Protein AF-A0AAE3CYC7-F1 (afdb_monomer_lite)

Foldseek 3Di:
DFDWDKAFQAPVCPVLLCQQPDADPVGHRPDDQVRSCVVPVDHSVVSLVCNQVGIWIWTPPDAAPPPRDTDTDSHPVSSVVRVPDHHHHPVRVVVVVVVQVVVLLVLQVVVLVVLQVVAAALVRDDPLLLVLVLLQQVQQQDPQQQWGAALLVVVVDDSALDPVVNQVSVVVCVVVSQKGFDSVFDCVQWDDDPNDIDGDRRRTIIQGHHNPDSGRVVSNVSSCVQVPDPVNCVVCVVVVVVVVVVRVVSVVVSVVVVVCVVVVVDD

Structure (mmCIF, N/CA/C/O backbone):
data_AF-A0AAE3CYC7-F1
#
_entry.id   AF-A0AAE3CYC7-F1
#
loop_
_atom_site.group_PDB
_atom_site.id
_atom_site.type_symbol
_atom_site.label_atom_id
_atom_site.label_alt_id
_atom_site.label_comp_id
_atom_site.label_asym_id
_atom_site.label_entity_id
_atom_site.label_seq_id
_atom_site.pdbx_PDB_ins_code
_atom_site.Cartn_x
_atom_site.Cartn_y
_atom_site.Cartn_z
_atom_site.occupancy
_atom_site.B_iso_or_equiv
_atom_site.auth_seq_id
_atom_site.auth_comp_id
_atom_site.auth_asym_id
_atom_site.auth_atom_id
_atom_site.pdbx_PDB_model_num
ATOM 1 N N . MET A 1 1 ? 32.422 -10.482 -38.619 1.00 47.62 1 MET A N 1
ATOM 2 C CA . MET A 1 1 ? 32.687 -9.046 -38.411 1.00 47.62 1 MET A CA 1
ATOM 3 C C . MET A 1 1 ? 31.602 -8.514 -37.498 1.00 47.62 1 MET A C 1
ATOM 5 O O . MET A 1 1 ? 30.436 -8.809 -37.737 1.00 47.62 1 MET A O 1
ATOM 9 N N . GLU A 1 2 ? 31.971 -7.884 -36.387 1.00 57.53 2 GLU A N 1
ATOM 10 C CA . GLU A 1 2 ? 31.002 -7.149 -35.574 1.00 57.53 2 GLU A CA 1
ATOM 11 C C . GLU A 1 2 ? 30.664 -5.862 -36.312 1.00 57.53 2 GLU A C 1
ATOM 13 O O . GLU A 1 2 ? 31.513 -4.991 -36.462 1.00 57.53 2 GLU A O 1
ATOM 18 N N . ASN A 1 3 ? 29.448 -5.790 -36.847 1.00 72.12 3 ASN A N 1
ATOM 19 C CA . ASN A 1 3 ? 29.009 -4.640 -37.618 1.00 72.12 3 ASN A CA 1
ATOM 20 C C . ASN A 1 3 ? 28.077 -3.816 -36.736 1.00 72.12 3 ASN A C 1
ATOM 22 O O . ASN A 1 3 ? 26.909 -4.171 -36.555 1.00 72.12 3 ASN A O 1
ATOM 26 N N . ILE A 1 4 ? 28.620 -2.733 -36.179 1.00 86.31 4 ILE A N 1
ATOM 27 C CA . ILE A 1 4 ? 27.801 -1.630 -35.691 1.00 86.31 4 ILE A CA 1
ATOM 28 C C . ILE A 1 4 ? 27.326 -0.861 -36.925 1.00 86.31 4 ILE A C 1
ATOM 30 O O . ILE A 1 4 ? 28.133 -0.323 -37.681 1.00 86.31 4 ILE A O 1
ATOM 34 N N . PHE A 1 5 ? 26.017 -0.849 -37.147 1.00 88.44 5 PHE A N 1
ATOM 35 C CA . PHE A 1 5 ? 25.375 0.012 -38.128 1.00 88.44 5 PHE A CA 1
ATOM 36 C C . PHE A 1 5 ? 25.202 1.406 -37.523 1.00 88.44 5 PHE A C 1
ATOM 38 O O . PHE A 1 5 ? 24.745 1.531 -36.390 1.00 88.44 5 PHE A O 1
ATOM 45 N N . ILE A 1 6 ? 25.582 2.447 -38.261 1.00 90.75 6 ILE A N 1
ATOM 46 C CA . ILE A 1 6 ? 25.525 3.835 -37.797 1.00 90.75 6 ILE A CA 1
ATOM 47 C C . ILE A 1 6 ? 24.532 4.575 -38.685 1.00 90.75 6 ILE A C 1
ATOM 49 O O . ILE A 1 6 ? 24.776 4.747 -39.877 1.00 90.75 6 ILE A O 1
ATOM 53 N N . ASP A 1 7 ? 23.430 5.009 -38.092 1.00 91.25 7 ASP A N 1
ATOM 54 C CA . ASP A 1 7 ? 22.462 5.900 -38.715 1.00 91.25 7 ASP A CA 1
ATOM 55 C C . ASP A 1 7 ? 22.866 7.347 -38.419 1.00 91.25 7 ASP A C 1
ATOM 57 O O . ASP A 1 7 ? 22.804 7.804 -37.273 1.00 91.25 7 ASP A O 1
ATOM 61 N N . VAL A 1 8 ? 23.369 8.047 -39.433 1.00 91.19 8 VAL A N 1
ATOM 62 C CA . VAL A 1 8 ? 23.871 9.418 -39.300 1.00 91.19 8 VAL A CA 1
ATOM 63 C C . VAL A 1 8 ? 22.721 10.394 -39.510 1.00 91.19 8 VAL A C 1
ATOM 65 O O . VAL A 1 8 ? 22.160 10.492 -40.599 1.00 91.19 8 VAL A O 1
ATOM 68 N N . ILE A 1 9 ? 22.407 11.144 -38.457 1.00 93.19 9 ILE A N 1
ATOM 69 C CA . ILE A 1 9 ? 21.354 12.161 -38.438 1.00 93.19 9 ILE A CA 1
ATOM 70 C C . ILE A 1 9 ? 21.905 13.486 -38.973 1.00 93.19 9 ILE A C 1
ATOM 72 O O . ILE A 1 9 ? 21.260 14.139 -39.791 1.00 93.19 9 ILE A O 1
ATOM 76 N N . ASP A 1 10 ? 23.111 13.864 -38.537 1.00 90.81 10 ASP A N 1
ATOM 77 C CA . ASP A 1 10 ? 23.795 15.078 -38.979 1.00 90.81 10 ASP A CA 1
ATOM 78 C C . ASP A 1 10 ? 25.047 14.728 -39.791 1.00 90.81 10 ASP A C 1
ATOM 80 O O . ASP A 1 10 ? 26.047 14.230 -39.264 1.00 90.81 10 ASP A O 1
ATOM 84 N N . LYS A 1 11 ? 24.978 14.998 -41.100 1.00 90.31 11 LYS A N 1
ATOM 85 C CA . LYS A 1 11 ? 26.051 14.688 -42.052 1.00 90.31 11 LYS A CA 1
ATOM 86 C C . LYS A 1 11 ? 27.331 15.475 -41.788 1.00 90.31 11 LYS A C 1
ATOM 88 O O . LYS A 1 11 ? 28.398 14.990 -42.154 1.00 90.31 11 LYS A O 1
ATOM 93 N N . GLU A 1 12 ? 27.257 16.643 -41.145 1.00 92.00 12 GLU A N 1
ATOM 94 C CA . GLU A 1 12 ? 28.452 17.421 -40.787 1.00 92.00 12 GLU A CA 1
ATOM 95 C C . GLU A 1 12 ? 29.385 16.613 -39.868 1.00 92.00 12 GLU A C 1
ATOM 97 O O . GLU A 1 12 ? 30.609 16.673 -39.993 1.00 92.00 12 GLU A O 1
ATOM 102 N N . TYR A 1 13 ? 28.807 15.772 -39.005 1.00 92.38 13 TYR A N 1
ATOM 103 C CA . TYR A 1 13 ? 29.530 14.976 -38.013 1.00 92.38 13 TYR A CA 1
ATOM 104 C C . TYR A 1 13 ? 29.655 13.490 -38.380 1.00 92.38 13 TYR A C 1
ATOM 106 O O . TYR A 1 13 ? 30.063 12.685 -37.537 1.00 92.38 13 TYR A O 1
ATOM 114 N N . GLU A 1 14 ? 29.369 13.112 -39.632 1.00 91.81 14 GLU A N 1
ATOM 115 C CA . GLU A 1 14 ? 29.447 11.725 -40.114 1.00 91.81 14 GLU A CA 1
ATOM 116 C C . GLU A 1 14 ? 30.804 11.081 -39.792 1.00 91.81 14 GLU A C 1
ATOM 118 O O . GLU A 1 14 ? 30.867 9.996 -39.207 1.00 91.81 14 GLU A O 1
ATOM 123 N N . PHE A 1 15 ? 31.896 11.787 -40.097 1.00 91.94 15 PHE A N 1
ATOM 124 C CA . PHE A 1 15 ? 33.257 11.311 -39.850 1.00 91.94 15 PHE A CA 1
ATOM 125 C C . PHE A 1 15 ? 33.514 11.023 -38.364 1.00 91.94 15 PHE A C 1
ATOM 127 O O . PHE A 1 15 ? 34.083 9.986 -38.015 1.00 91.94 15 PHE A O 1
ATOM 134 N N . LEU A 1 16 ? 33.066 11.916 -37.475 1.00 93.56 16 LEU A N 1
ATOM 135 C CA . LEU A 1 16 ? 33.220 11.745 -36.030 1.00 93.56 16 LEU A CA 1
ATOM 136 C C . LEU A 1 16 ? 32.411 10.543 -35.529 1.00 93.56 16 LEU A C 1
ATOM 138 O O . LEU A 1 16 ? 32.923 9.746 -34.742 1.00 93.56 16 LEU A O 1
ATOM 142 N N . CYS A 1 17 ? 31.173 10.394 -36.003 1.00 92.81 17 CYS A N 1
ATOM 143 C CA . CYS A 1 17 ? 30.297 9.274 -35.664 1.00 92.81 17 CYS A CA 1
ATOM 144 C C . CYS A 1 17 ? 30.883 7.923 -36.097 1.00 92.81 17 CYS A C 1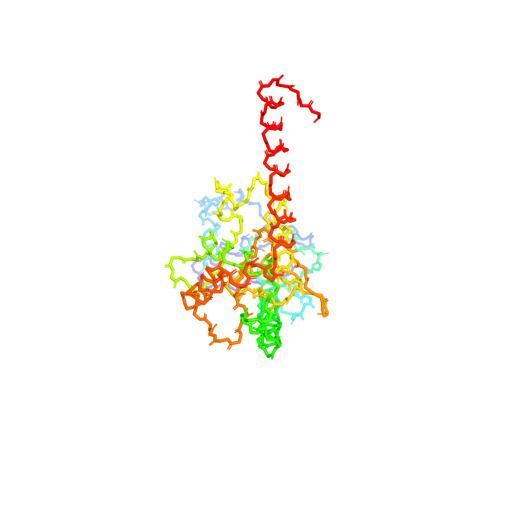
ATOM 146 O O . CYS A 1 17 ? 30.902 6.983 -35.298 1.00 92.81 17 CYS A O 1
ATOM 148 N N . GLN A 1 18 ? 31.428 7.833 -37.314 1.00 92.25 18 GLN A N 1
ATOM 149 C CA . GLN A 1 18 ? 32.108 6.630 -37.805 1.00 92.25 18 GLN A CA 1
ATOM 150 C C . GLN A 1 18 ? 33.343 6.295 -36.963 1.00 92.25 18 GLN A C 1
ATOM 152 O O . GLN A 1 18 ? 33.474 5.173 -36.476 1.00 92.25 18 GLN A O 1
ATOM 157 N N . LEU A 1 19 ? 34.207 7.281 -36.710 1.00 92.50 19 LEU A N 1
ATOM 158 C CA . LEU A 1 19 ? 35.417 7.102 -35.904 1.00 92.50 19 LEU A CA 1
ATOM 159 C C . LEU A 1 19 ? 35.088 6.682 -34.455 1.00 92.50 19 LEU A C 1
ATOM 161 O O . LEU A 1 19 ? 35.797 5.871 -33.850 1.00 92.50 19 LEU A O 1
ATOM 165 N N . TYR A 1 20 ? 33.994 7.210 -33.895 1.00 93.38 20 TYR A N 1
ATOM 166 C CA . TYR A 1 20 ? 33.520 6.869 -32.557 1.00 93.38 20 TYR A CA 1
ATOM 167 C C . TYR A 1 20 ? 32.921 5.458 -32.477 1.00 93.38 20 TYR A C 1
ATOM 169 O O . TYR A 1 20 ? 33.115 4.783 -31.471 1.00 93.38 20 TYR A O 1
ATOM 177 N N . TRP A 1 21 ? 32.238 4.951 -33.495 1.00 92.62 21 TRP A N 1
ATOM 178 C CA . TRP A 1 21 ? 31.603 3.628 -33.411 1.00 92.62 21 TRP A CA 1
ATOM 179 C C . TRP A 1 21 ? 32.376 2.506 -34.106 1.00 92.62 21 TRP A C 1
ATOM 181 O O . TRP A 1 21 ? 31.928 1.365 -34.089 1.00 92.62 21 TRP A O 1
ATOM 191 N N . GLN A 1 22 ? 33.553 2.790 -34.666 1.00 90.25 22 GLN A N 1
ATOM 192 C CA . GLN A 1 22 ? 34.358 1.777 -35.342 1.00 90.25 22 GLN A CA 1
ATOM 193 C C . GLN A 1 22 ? 34.892 0.709 -34.374 1.00 90.25 22 GLN A C 1
ATOM 195 O O . GLN A 1 22 ? 35.577 1.019 -33.392 1.00 90.25 22 GLN A O 1
ATOM 200 N N . VAL A 1 23 ? 34.611 -0.555 -34.696 1.00 87.12 23 VAL A N 1
ATOM 201 C CA . VAL A 1 23 ? 35.012 -1.741 -33.929 1.00 87.12 23 VAL A CA 1
ATOM 202 C C . VAL A 1 23 ? 35.858 -2.666 -34.805 1.00 87.12 23 VAL A C 1
ATOM 204 O O . VAL A 1 23 ? 35.610 -2.824 -36.000 1.00 87.12 23 VAL A O 1
ATOM 207 N N . GLU A 1 24 ? 36.878 -3.274 -34.213 1.00 84.75 24 GLU A N 1
ATOM 208 C CA . GLU A 1 24 ? 37.705 -4.303 -34.834 1.00 84.75 24 GLU A CA 1
ATOM 209 C C . GLU A 1 24 ? 37.012 -5.677 -34.814 1.00 84.75 24 GLU A C 1
ATOM 211 O O . GLU A 1 24 ? 36.031 -5.910 -34.110 1.00 84.75 24 GLU A O 1
ATOM 216 N N . GLY A 1 25 ? 37.554 -6.655 -35.546 1.00 74.12 25 GLY A N 1
ATOM 217 C CA . GLY A 1 25 ? 36.982 -8.008 -35.614 1.00 74.12 25 GLY A CA 1
ATOM 218 C C . GLY A 1 25 ? 36.912 -8.768 -34.277 1.00 74.12 25 GLY A C 1
ATOM 219 O O . GLY A 1 25 ? 36.230 -9.787 -34.212 1.00 74.12 25 GLY A O 1
ATOM 220 N N . ASN A 1 26 ? 37.594 -8.278 -33.238 1.00 76.25 26 ASN A N 1
ATOM 221 C CA . ASN A 1 26 ? 37.634 -8.822 -31.875 1.00 76.25 26 ASN A CA 1
ATOM 222 C C . ASN A 1 26 ? 36.658 -8.123 -30.900 1.00 76.25 26 ASN A C 1
ATOM 224 O O . ASN A 1 26 ? 36.721 -8.381 -29.699 1.00 76.25 26 ASN A O 1
ATOM 228 N N . GLY A 1 27 ? 35.835 -7.195 -31.391 1.00 76.12 27 GLY A N 1
ATOM 229 C CA . GLY A 1 27 ? 34.869 -6.442 -30.593 1.00 76.12 27 GLY A CA 1
ATOM 230 C C . GLY A 1 27 ? 35.418 -5.283 -29.769 1.00 76.12 27 GLY A C 1
ATOM 231 O O . GLY A 1 27 ? 34.714 -4.715 -28.934 1.00 76.12 27 GLY A O 1
ATOM 232 N N . ARG A 1 28 ? 36.670 -4.882 -30.007 1.00 84.56 28 ARG A N 1
ATOM 233 C CA . ARG A 1 28 ? 37.269 -3.685 -29.403 1.00 84.56 28 ARG A CA 1
ATOM 234 C C . ARG A 1 28 ? 37.135 -2.483 -30.326 1.00 84.56 28 ARG A C 1
ATOM 236 O O . ARG A 1 28 ? 37.307 -2.596 -31.534 1.00 84.56 28 ARG A O 1
ATOM 243 N N . PHE A 1 29 ? 36.889 -1.310 -29.750 1.00 89.62 29 PHE A N 1
ATOM 244 C CA . PHE A 1 29 ? 36.882 -0.058 -30.506 1.00 89.62 29 PHE A CA 1
ATOM 245 C C . PHE A 1 29 ? 38.258 0.221 -31.118 1.00 89.62 29 PHE A C 1
ATOM 247 O O . PHE A 1 29 ? 39.260 0.234 -30.401 1.00 89.62 29 PHE A O 1
ATOM 254 N N . SER A 1 30 ? 38.299 0.510 -32.420 1.00 90.38 30 SER A N 1
ATOM 255 C CA . SER A 1 30 ? 39.552 0.740 -33.162 1.00 90.38 30 SER A CA 1
ATOM 256 C C . SER A 1 30 ? 40.307 1.990 -32.694 1.00 90.38 30 SER A C 1
ATOM 258 O O . SER A 1 30 ? 41.531 2.078 -32.805 1.00 90.38 30 SER A O 1
ATOM 260 N N . TYR A 1 31 ? 39.589 2.969 -32.135 1.00 90.88 31 TYR A N 1
ATOM 261 C CA . TYR A 1 31 ? 40.164 4.209 -31.616 1.00 90.88 31 TYR A CA 1
ATOM 262 C C . TYR A 1 31 ? 39.794 4.409 -30.150 1.00 90.88 31 TYR A C 1
ATOM 264 O O . TYR A 1 31 ? 38.616 4.400 -29.795 1.00 90.88 31 TYR A O 1
ATOM 272 N N . SER A 1 32 ? 40.790 4.653 -29.293 1.00 90.62 32 SER A N 1
ATOM 273 C CA . SER A 1 32 ? 40.561 5.153 -27.933 1.00 90.62 32 SER A CA 1
ATOM 274 C C . SER A 1 32 ? 40.053 6.596 -27.972 1.00 90.62 32 SER A C 1
ATOM 276 O O . SER A 1 32 ? 40.296 7.305 -28.944 1.00 90.62 32 SER A O 1
ATOM 278 N N . MET A 1 33 ? 39.391 7.059 -26.905 1.00 91.06 33 MET A N 1
ATOM 279 C CA . MET A 1 33 ? 38.913 8.448 -26.834 1.00 91.06 33 MET A CA 1
ATOM 280 C C . MET A 1 33 ? 40.041 9.465 -27.057 1.00 91.06 33 MET A C 1
ATOM 282 O O . MET A 1 33 ? 39.854 10.384 -27.838 1.00 91.06 33 MET A O 1
ATOM 286 N N . ILE A 1 34 ? 41.228 9.235 -26.484 1.00 91.94 34 ILE A N 1
ATOM 287 C CA . ILE A 1 34 ? 42.413 10.099 -26.653 1.00 91.94 34 ILE A CA 1
ATOM 288 C C . ILE A 1 34 ? 42.786 10.253 -28.137 1.00 91.94 34 ILE A C 1
ATOM 290 O O . ILE A 1 34 ? 42.971 11.361 -28.624 1.00 91.94 34 ILE A O 1
ATOM 294 N N . LYS A 1 35 ? 42.815 9.148 -28.895 1.00 91.94 35 LYS A N 1
ATOM 295 C CA . LYS A 1 35 ? 43.130 9.186 -30.334 1.00 91.94 35 LYS A CA 1
ATOM 296 C C . LYS A 1 35 ? 42.067 9.915 -31.158 1.00 91.94 35 LYS A C 1
ATOM 298 O O . LYS A 1 35 ? 42.374 10.426 -32.231 1.00 91.94 35 LYS A O 1
ATOM 303 N N . ILE A 1 36 ? 40.816 9.916 -30.698 1.00 92.75 36 ILE A N 1
ATOM 304 C CA . ILE A 1 36 ? 39.738 10.675 -31.340 1.00 92.75 36 ILE A CA 1
ATOM 305 C C . ILE A 1 36 ? 39.933 12.165 -31.070 1.00 92.75 36 ILE A C 1
ATOM 307 O O . ILE A 1 36 ? 39.921 12.938 -32.022 1.00 92.75 36 ILE A O 1
ATOM 311 N N . GLU A 1 37 ? 40.195 12.546 -29.816 1.00 93.56 37 GLU A N 1
ATOM 312 C CA . GLU A 1 37 ? 40.479 13.936 -29.434 1.00 93.56 37 GLU A CA 1
ATOM 313 C C . GLU A 1 37 ? 41.641 14.523 -30.249 1.00 93.56 37 GLU A C 1
ATOM 315 O O . GLU A 1 37 ? 41.517 15.616 -30.794 1.00 93.56 37 GLU A O 1
ATOM 320 N N . GLU A 1 38 ? 42.736 13.773 -30.411 1.00 92.00 38 GLU A N 1
ATOM 321 C CA . GLU A 1 38 ? 43.890 14.180 -31.228 1.00 92.00 38 GLU A CA 1
ATOM 322 C C . GLU A 1 38 ? 43.525 14.412 -32.704 1.00 92.00 38 GLU A C 1
ATOM 324 O O . GLU A 1 38 ? 44.034 15.338 -33.335 1.00 92.00 38 GLU A O 1
ATOM 329 N N . LYS A 1 39 ? 42.637 13.582 -33.267 1.00 91.50 39 LYS A N 1
ATOM 330 C CA . LYS A 1 39 ? 42.229 13.653 -34.680 1.00 91.50 39 LYS A CA 1
ATOM 331 C C . LYS A 1 39 ? 41.214 14.752 -34.964 1.00 91.50 39 LYS A C 1
ATOM 333 O O . LYS A 1 39 ? 41.182 15.255 -36.083 1.00 91.50 39 LYS A O 1
ATOM 338 N N . THR A 1 40 ? 40.363 15.077 -33.998 1.00 90.25 40 THR A N 1
ATOM 339 C CA . THR A 1 40 ? 39.225 15.983 -34.203 1.00 90.25 40 THR A CA 1
ATOM 340 C C . THR A 1 40 ? 39.411 17.318 -33.493 1.00 90.25 40 THR A C 1
ATOM 342 O O . THR A 1 40 ? 38.617 18.221 -33.717 1.00 90.25 40 THR A O 1
ATOM 345 N N . GLN A 1 41 ? 40.436 17.449 -32.641 1.00 91.50 41 GLN A N 1
ATOM 346 C CA . GLN A 1 41 ? 40.696 18.611 -31.780 1.00 91.50 41 GLN A CA 1
ATOM 347 C C . GLN A 1 41 ? 39.526 18.960 -30.838 1.00 91.50 41 GLN A C 1
ATOM 349 O O . GLN A 1 41 ? 39.427 20.080 -30.343 1.00 91.50 41 GLN A O 1
ATOM 354 N N . LEU A 1 42 ? 38.648 17.990 -30.567 1.00 92.56 42 LEU A N 1
ATOM 355 C CA . LEU A 1 42 ? 37.496 18.120 -29.671 1.00 92.56 42 LEU A CA 1
ATOM 356 C C . LEU A 1 42 ? 37.780 17.390 -28.365 1.00 92.56 42 LEU A C 1
ATOM 358 O O . LEU A 1 42 ? 38.454 16.362 -28.373 1.00 92.56 42 LEU A O 1
ATOM 362 N N . LYS A 1 43 ? 37.223 17.858 -27.247 1.00 93.31 43 LYS A N 1
ATOM 363 C CA . LYS A 1 43 ? 37.346 17.150 -25.962 1.00 93.31 43 LYS A CA 1
ATOM 364 C C . LYS A 1 43 ? 36.344 15.999 -25.865 1.00 93.31 43 LYS A C 1
ATOM 366 O O . LYS A 1 43 ? 35.240 16.066 -26.403 1.00 93.31 43 LYS A O 1
ATOM 371 N N . SER A 1 44 ? 36.649 14.977 -25.067 1.00 89.88 44 SER A N 1
ATOM 372 C CA . SER A 1 44 ? 35.814 13.775 -24.883 1.00 89.88 44 SER A CA 1
ATOM 373 C C . SER A 1 44 ? 34.353 14.074 -24.548 1.00 89.88 44 SER A C 1
ATOM 375 O O . SER A 1 44 ? 33.456 13.379 -25.023 1.00 89.88 44 SER A O 1
ATOM 377 N N . LYS A 1 45 ? 34.094 15.094 -23.720 1.00 91.88 45 LYS A N 1
ATOM 378 C CA . LYS A 1 45 ? 32.727 15.494 -23.350 1.00 91.88 45 LYS A CA 1
ATOM 379 C C . LYS A 1 45 ? 31.961 16.067 -24.548 1.00 91.88 45 LYS A C 1
ATOM 381 O O . LYS A 1 45 ? 30.786 15.748 -24.722 1.00 91.88 45 LYS A O 1
ATOM 386 N N . GLU A 1 46 ? 32.628 16.870 -25.372 1.00 92.81 46 GLU A N 1
ATOM 387 C CA . GLU A 1 46 ? 32.067 17.452 -26.596 1.00 92.81 46 GLU A CA 1
ATOM 388 C C . GLU A 1 46 ? 31.804 16.351 -27.620 1.00 92.81 46 GLU A C 1
ATOM 390 O O . GLU A 1 46 ? 30.685 16.245 -28.108 1.00 92.81 46 GLU A O 1
ATOM 395 N N . ILE A 1 47 ? 32.769 15.449 -27.830 1.00 93.19 47 ILE A N 1
ATOM 396 C CA . ILE A 1 47 ? 32.625 14.283 -28.713 1.00 93.19 47 ILE A CA 1
ATOM 397 C C . ILE A 1 47 ? 31.396 13.454 -28.331 1.00 93.19 47 ILE A C 1
ATOM 399 O O . ILE A 1 47 ? 30.546 13.201 -29.178 1.00 93.19 47 ILE A O 1
ATOM 403 N N . LYS A 1 48 ? 31.258 13.064 -27.054 1.00 92.00 48 LYS A N 1
ATOM 404 C CA . LYS A 1 48 ? 30.098 12.281 -26.586 1.00 92.00 48 LYS A CA 1
ATOM 405 C C . LYS A 1 48 ? 28.776 13.014 -26.826 1.00 92.00 48 LYS A C 1
ATOM 407 O O . LYS A 1 48 ? 27.801 12.392 -27.230 1.00 92.00 48 LYS A O 1
ATOM 412 N N . THR A 1 49 ? 28.753 14.325 -26.588 1.00 93.00 49 TH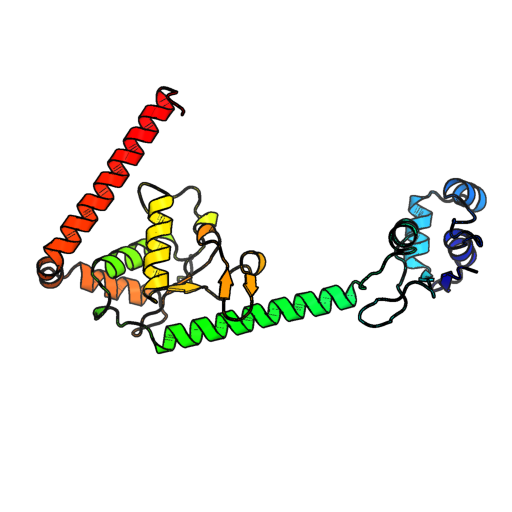R A N 1
ATOM 413 C CA . THR A 1 49 ? 27.550 15.152 -26.766 1.00 93.00 49 THR A CA 1
ATOM 414 C C . THR A 1 49 ? 27.166 15.275 -28.240 1.00 93.00 49 THR A C 1
ATOM 416 O O . THR A 1 49 ? 25.987 15.167 -28.570 1.00 93.00 49 THR A O 1
ATOM 419 N N . ILE A 1 50 ? 28.147 15.483 -29.122 1.00 93.19 50 ILE A N 1
ATOM 420 C CA . ILE A 1 50 ? 27.939 15.586 -30.569 1.00 93.19 50 ILE A CA 1
ATOM 421 C C . ILE A 1 50 ? 27.468 14.241 -31.118 1.00 93.19 50 ILE A C 1
ATOM 423 O O . ILE A 1 50 ? 26.430 14.191 -31.769 1.00 93.19 50 ILE A O 1
ATOM 427 N N . VAL A 1 51 ? 28.164 13.146 -30.798 1.00 92.88 51 VAL A N 1
ATOM 428 C CA . VAL A 1 51 ? 27.810 11.793 -31.257 1.00 92.88 51 VAL A CA 1
ATOM 429 C C . VAL A 1 51 ? 26.389 11.419 -30.833 1.00 92.88 51 VAL A C 1
ATOM 431 O O . VAL A 1 51 ? 25.612 10.989 -31.676 1.00 92.88 51 VAL A O 1
ATOM 434 N N . ALA A 1 52 ? 26.010 11.656 -29.571 1.00 91.56 52 ALA A N 1
ATOM 435 C CA . ALA A 1 52 ? 24.668 11.336 -29.072 1.00 91.56 52 ALA A CA 1
ATOM 436 C C . ALA A 1 52 ? 23.534 12.099 -29.787 1.00 91.56 52 ALA A C 1
ATOM 438 O O . ALA A 1 52 ? 22.395 11.638 -29.790 1.00 91.56 52 ALA A O 1
ATOM 439 N N . LYS A 1 53 ? 23.826 13.269 -30.371 1.00 93.06 53 LYS A N 1
ATOM 440 C CA . LYS A 1 53 ? 22.856 14.074 -31.134 1.00 93.06 53 LYS A CA 1
ATOM 441 C C . LYS A 1 53 ? 22.900 13.803 -32.638 1.00 93.06 53 LYS A C 1
ATOM 443 O O . LYS A 1 53 ? 21.887 13.974 -33.307 1.00 93.06 53 LYS A O 1
ATOM 448 N N . SER A 1 54 ? 24.063 13.415 -33.155 1.00 93.44 54 SER A N 1
ATOM 449 C CA . SER A 1 54 ? 24.358 13.409 -34.593 1.00 93.44 54 SER A CA 1
ATOM 450 C C . SER A 1 54 ? 24.248 12.029 -35.231 1.00 93.44 54 SER A C 1
ATOM 452 O O . SER A 1 54 ? 24.212 11.933 -36.456 1.00 93.44 54 SER A O 1
ATOM 454 N N . CYS A 1 55 ? 24.188 10.953 -34.444 1.00 93.50 55 CYS A N 1
ATOM 455 C CA . CYS A 1 55 ? 23.971 9.608 -34.965 1.00 93.50 55 CYS A CA 1
ATOM 456 C C . CYS A 1 55 ? 23.355 8.660 -33.935 1.00 93.50 55 CYS A C 1
ATOM 458 O O . CYS A 1 55 ? 23.429 8.874 -32.724 1.00 93.50 55 CYS A O 1
ATOM 460 N N . LYS A 1 56 ? 22.791 7.562 -34.438 1.00 92.44 56 LYS A N 1
ATOM 461 C CA . LYS A 1 56 ? 22.409 6.382 -33.660 1.00 92.44 56 LYS A CA 1
ATOM 462 C C . LYS A 1 56 ? 23.242 5.194 -34.111 1.00 92.44 56 LYS A C 1
ATOM 464 O O . LYS A 1 56 ? 23.507 5.032 -35.297 1.00 92.44 56 LYS A O 1
ATOM 469 N N . ALA A 1 57 ? 23.662 4.364 -33.168 1.00 91.25 57 ALA A N 1
ATOM 470 C CA . ALA A 1 57 ? 24.439 3.167 -33.453 1.00 91.25 57 ALA A CA 1
ATOM 471 C C . ALA A 1 57 ? 23.646 1.922 -33.070 1.00 91.25 57 ALA A C 1
ATOM 473 O O . ALA A 1 57 ? 23.008 1.893 -32.024 1.00 91.25 57 ALA A O 1
ATOM 474 N N . TYR A 1 58 ? 23.717 0.886 -33.894 1.00 88.38 58 TYR A N 1
ATOM 475 C CA . TYR A 1 58 ? 22.952 -0.344 -33.747 1.00 88.38 58 TYR A CA 1
ATOM 476 C C . TYR A 1 58 ? 23.882 -1.537 -33.900 1.00 88.38 58 TYR A C 1
ATOM 478 O O . TYR A 1 58 ? 24.610 -1.632 -34.886 1.00 88.38 58 TYR A O 1
ATOM 486 N N . SER A 1 59 ? 23.862 -2.477 -32.959 1.00 84.31 59 SER A N 1
ATOM 487 C CA . SER A 1 59 ? 24.621 -3.722 -33.116 1.00 84.31 59 SER A CA 1
ATOM 488 C C . SER A 1 59 ? 23.720 -4.805 -33.686 1.00 84.31 59 SER A C 1
ATOM 490 O O . SER A 1 59 ? 22.849 -5.310 -32.991 1.00 84.31 59 SER A O 1
ATOM 492 N N . LEU A 1 60 ? 23.968 -5.240 -34.924 1.00 78.00 60 LEU A N 1
ATOM 493 C CA . LEU A 1 60 ? 23.150 -6.272 -35.586 1.00 78.00 60 LEU A CA 1
ATOM 494 C C . LEU A 1 60 ? 23.133 -7.628 -34.850 1.00 78.00 60 LEU A C 1
ATOM 496 O O . LEU A 1 60 ? 22.270 -8.466 -35.118 1.00 78.00 60 LEU A O 1
ATOM 500 N N . LYS A 1 61 ? 24.098 -7.854 -33.949 1.00 79.88 61 LYS A N 1
ATOM 501 C CA . LYS A 1 61 ? 24.179 -9.046 -33.095 1.00 79.88 61 LYS A CA 1
ATOM 502 C C . LYS A 1 61 ? 23.438 -8.895 -31.767 1.00 79.88 61 LYS A C 1
ATOM 504 O O . LYS A 1 61 ? 23.071 -9.910 -31.188 1.00 79.88 61 LYS A O 1
ATOM 509 N N . LEU A 1 62 ? 23.249 -7.668 -31.283 1.00 83.31 62 LEU A N 1
ATOM 510 C CA . LEU A 1 62 ? 22.545 -7.410 -30.031 1.00 83.31 62 LEU A CA 1
ATOM 511 C C . LEU A 1 62 ? 21.074 -7.198 -30.351 1.00 83.31 62 LEU A C 1
ATOM 513 O O . LEU A 1 62 ? 20.672 -6.141 -30.839 1.00 83.31 62 LEU A O 1
ATOM 517 N N . LYS A 1 63 ? 20.284 -8.231 -30.082 1.00 86.50 63 LYS A N 1
ATOM 518 C CA . LYS A 1 63 ? 18.833 -8.191 -30.209 1.00 86.50 63 LYS A CA 1
ATOM 519 C C . LYS A 1 63 ? 18.209 -8.416 -28.849 1.00 86.50 63 LYS A C 1
ATOM 521 O O . LYS A 1 63 ? 18.691 -9.255 -28.093 1.00 86.50 63 LYS A O 1
ATOM 526 N N . CYS A 1 64 ? 17.138 -7.687 -28.573 1.00 87.50 64 CYS A N 1
ATOM 527 C CA . CYS A 1 64 ? 16.324 -7.936 -27.396 1.00 87.50 64 CYS A CA 1
ATOM 528 C C . CYS A 1 64 ? 15.795 -9.375 -27.435 1.00 87.50 64 CYS A C 1
ATOM 530 O O . CYS A 1 64 ? 15.190 -9.776 -28.432 1.00 87.50 64 CYS A O 1
ATOM 532 N N . VAL A 1 65 ? 15.976 -10.137 -26.356 1.00 90.56 65 VAL A N 1
ATOM 533 C CA . VAL A 1 65 ? 15.470 -11.521 -26.284 1.00 90.56 65 VAL A CA 1
ATOM 534 C C . VAL A 1 65 ? 13.940 -11.599 -26.248 1.00 90.56 65 VAL A C 1
ATOM 536 O O . VAL A 1 65 ? 13.380 -12.636 -26.584 1.00 90.56 65 VAL A O 1
ATOM 539 N N . SER A 1 66 ? 13.266 -10.503 -25.879 1.00 89.75 66 SER A N 1
ATOM 540 C CA . SER A 1 66 ? 11.803 -10.424 -25.800 1.00 89.75 66 SER A CA 1
ATOM 541 C C . SER A 1 66 ? 11.160 -10.045 -27.144 1.00 89.75 66 SER A C 1
ATOM 543 O O . SER A 1 66 ? 10.390 -10.825 -27.698 1.00 89.75 66 SER A O 1
ATOM 545 N N . CYS A 1 67 ? 11.505 -8.888 -27.727 1.00 90.00 67 CYS A N 1
ATOM 546 C CA . CYS A 1 67 ? 10.886 -8.415 -28.977 1.00 90.00 67 CYS A CA 1
ATOM 547 C C . CYS A 1 67 ? 11.691 -8.710 -30.254 1.00 90.00 67 CYS A C 1
ATOM 549 O O . CYS A 1 67 ? 11.186 -8.512 -31.357 1.00 90.00 67 CYS A O 1
ATOM 551 N N . GLY A 1 68 ? 12.951 -9.143 -30.141 1.00 87.81 68 GLY A N 1
ATOM 552 C CA . GLY A 1 68 ? 13.832 -9.392 -31.288 1.00 87.81 68 GLY A CA 1
ATOM 553 C C . GLY A 1 68 ? 14.368 -8.135 -31.989 1.00 87.81 68 GLY A C 1
ATOM 554 O O . GLY A 1 68 ? 15.130 -8.266 -32.953 1.00 87.81 68 GLY A O 1
ATOM 555 N N . GLU A 1 69 ? 14.007 -6.933 -31.525 1.00 88.25 69 GLU A N 1
ATOM 556 C CA . GLU A 1 69 ? 14.497 -5.673 -32.088 1.00 88.25 69 GLU A CA 1
ATOM 557 C C . GLU A 1 69 ? 15.994 -5.475 -31.838 1.00 88.25 69 GLU A C 1
ATOM 559 O O . GLU A 1 69 ? 16.556 -5.933 -30.840 1.00 88.25 69 GLU A O 1
ATOM 564 N N . ILE A 1 70 ? 16.642 -4.784 -32.777 1.00 87.38 70 ILE A N 1
ATOM 565 C CA . ILE A 1 70 ? 18.072 -4.487 -32.727 1.00 87.38 70 ILE A CA 1
ATOM 566 C C . ILE A 1 70 ? 18.312 -3.356 -31.727 1.00 87.38 70 ILE A C 1
ATOM 568 O O . ILE A 1 70 ? 17.720 -2.283 -31.838 1.00 87.38 70 ILE A O 1
ATOM 572 N N . GLU A 1 71 ? 19.227 -3.576 -30.787 1.00 82.62 71 GLU A N 1
ATOM 573 C CA . GLU A 1 71 ? 19.499 -2.621 -29.717 1.00 82.62 71 GLU A CA 1
ATOM 574 C C . GLU A 1 71 ? 20.186 -1.355 -30.247 1.00 82.62 71 GLU A C 1
ATOM 576 O O . GLU A 1 71 ? 21.238 -1.416 -30.898 1.00 82.62 71 GLU A O 1
ATOM 581 N N . CYS A 1 72 ? 19.620 -0.196 -29.902 1.00 86.44 72 CYS A N 1
ATOM 582 C CA . CYS A 1 72 ? 20.265 1.096 -30.100 1.00 86.44 72 CYS A CA 1
ATOM 583 C C . CYS A 1 72 ? 21.288 1.342 -28.981 1.00 86.44 72 CYS A C 1
ATOM 585 O O . CYS A 1 72 ? 20.967 1.427 -27.795 1.00 86.44 72 CYS A O 1
ATOM 587 N N . LEU A 1 73 ? 22.551 1.499 -29.352 1.00 87.25 73 LEU A N 1
ATOM 588 C CA . LEU A 1 73 ? 23.652 1.724 -28.431 1.00 87.25 73 LEU A CA 1
ATOM 589 C C . LEU A 1 73 ? 23.671 3.182 -27.965 1.00 87.25 73 LEU A C 1
ATOM 591 O O . LEU A 1 73 ? 23.794 4.102 -28.769 1.00 87.25 73 LEU A O 1
ATOM 595 N N . ARG A 1 74 ? 23.594 3.385 -26.645 1.00 85.00 74 ARG A N 1
ATOM 596 C CA . ARG A 1 74 ? 23.680 4.715 -26.022 1.00 85.00 74 ARG A CA 1
ATOM 597 C C . ARG A 1 74 ? 25.101 5.271 -26.047 1.00 85.00 74 ARG A C 1
ATOM 599 O O . ARG A 1 74 ? 25.313 6.439 -26.349 1.00 85.00 74 ARG A O 1
ATOM 606 N N . ASP A 1 75 ? 26.073 4.425 -25.724 1.00 88.12 75 ASP A N 1
ATOM 607 C CA . ASP A 1 75 ? 27.490 4.765 -25.713 1.00 88.12 75 ASP A CA 1
ATOM 608 C C . ASP A 1 75 ? 28.366 3.504 -25.806 1.00 88.12 75 ASP A C 1
ATOM 610 O O . ASP A 1 75 ? 27.887 2.365 -25.843 1.00 88.12 75 ASP A O 1
ATOM 614 N N . ARG A 1 76 ? 29.683 3.714 -25.853 1.00 89.31 76 ARG A N 1
ATOM 615 C CA . ARG A 1 76 ? 30.662 2.624 -25.915 1.00 89.31 76 ARG A CA 1
ATOM 616 C C . ARG A 1 76 ? 30.637 1.715 -24.687 1.00 89.31 76 ARG A C 1
ATOM 618 O O . ARG A 1 76 ? 30.921 0.531 -24.820 1.00 89.31 76 ARG A O 1
ATOM 625 N N . SER A 1 77 ? 30.307 2.241 -23.506 1.00 86.69 77 SER A N 1
ATOM 626 C CA . SER A 1 77 ? 30.156 1.416 -22.303 1.00 86.69 77 SER A CA 1
ATOM 627 C C . SER A 1 77 ? 28.948 0.495 -22.416 1.00 86.69 77 SER A C 1
ATOM 629 O O . SER A 1 77 ? 29.072 -0.675 -22.075 1.00 86.69 77 SER A O 1
ATOM 631 N N . HIS A 1 78 ? 27.818 0.976 -22.932 1.00 84.94 78 HIS A N 1
ATOM 632 C CA . HIS A 1 78 ? 26.615 0.183 -23.161 1.00 84.94 78 HIS A CA 1
ATOM 633 C C . HIS A 1 78 ? 26.917 -1.021 -24.052 1.00 84.94 78 HIS A C 1
ATOM 635 O O . HIS A 1 78 ? 26.580 -2.146 -23.702 1.00 84.94 78 HIS A O 1
ATOM 641 N N . PHE A 1 79 ? 27.638 -0.793 -25.153 1.00 85.81 79 PHE A N 1
ATOM 642 C CA . PHE A 1 79 ? 28.082 -1.868 -26.036 1.00 85.81 79 PHE A CA 1
ATOM 643 C C . PHE A 1 79 ? 28.966 -2.890 -25.310 1.00 85.81 79 PHE A C 1
ATOM 645 O O . PHE A 1 79 ? 28.695 -4.085 -25.382 1.00 85.81 79 PHE A O 1
ATOM 652 N N . SER A 1 80 ? 29.980 -2.433 -24.568 1.00 82.88 80 SER A N 1
ATOM 653 C CA . SER A 1 80 ? 30.884 -3.332 -23.841 1.00 82.88 80 SER A CA 1
ATOM 654 C C . SER A 1 80 ? 30.187 -4.169 -22.765 1.00 82.88 80 SER A C 1
ATOM 656 O O . SER A 1 80 ? 30.605 -5.297 -22.537 1.00 82.88 80 SER A O 1
ATOM 658 N N . HIS A 1 81 ? 29.156 -3.634 -22.100 1.00 81.81 81 HIS A N 1
ATOM 659 C CA . HIS A 1 81 ? 28.408 -4.373 -21.074 1.00 81.81 81 HIS A CA 1
ATOM 660 C C . HIS A 1 81 ? 27.450 -5.401 -21.676 1.00 81.81 81 HIS A C 1
ATOM 662 O O . HIS A 1 81 ? 27.251 -6.448 -21.077 1.00 81.81 81 HIS A O 1
ATOM 668 N N . LEU A 1 82 ? 26.852 -5.108 -22.832 1.00 78.25 82 LEU A N 1
ATOM 669 C CA . LEU A 1 82 ? 25.871 -5.994 -23.462 1.00 78.25 82 LEU A CA 1
ATOM 670 C C . LEU A 1 82 ? 26.504 -7.058 -24.363 1.00 78.25 82 LEU A C 1
ATOM 672 O O . LEU A 1 82 ? 25.856 -8.053 -24.680 1.00 78.25 82 LEU A O 1
ATOM 676 N N . ASN A 1 83 ? 27.748 -6.867 -24.811 1.00 72.88 83 ASN A N 1
ATOM 677 C CA . ASN A 1 83 ? 28.366 -7.790 -25.755 1.00 72.88 83 ASN A CA 1
ATOM 678 C C . ASN A 1 83 ? 28.499 -9.203 -25.158 1.00 72.88 83 ASN A C 1
ATOM 680 O O . ASN A 1 83 ? 29.261 -9.423 -24.220 1.00 72.88 83 ASN A O 1
ATOM 684 N N . GLY A 1 84 ? 27.770 -10.163 -25.736 1.00 70.06 84 GLY A N 1
ATOM 685 C CA . GLY A 1 84 ? 27.783 -11.566 -25.318 1.00 70.06 84 GLY A CA 1
ATOM 686 C C . GLY A 1 84 ? 26.830 -11.924 -24.174 1.00 70.06 84 GLY A C 1
ATOM 687 O O . GLY A 1 84 ? 26.898 -13.055 -23.697 1.00 70.06 84 GLY A O 1
ATOM 688 N N . LEU A 1 85 ? 25.951 -11.011 -23.748 1.00 76.75 85 LEU A N 1
ATOM 689 C CA . LEU A 1 85 ? 24.918 -11.277 -22.743 1.00 76.75 85 LEU A CA 1
ATOM 690 C C . LEU A 1 85 ? 23.519 -11.234 -23.363 1.00 76.75 85 LEU A C 1
ATOM 692 O O . LEU A 1 85 ? 23.259 -10.471 -24.292 1.00 76.75 85 LEU A O 1
ATOM 696 N N . GLU A 1 86 ? 22.613 -12.044 -22.821 1.00 83.00 86 GLU A N 1
ATOM 697 C CA . GLU A 1 86 ? 21.181 -11.896 -23.077 1.00 83.00 86 GLU A CA 1
ATOM 698 C C . GLU A 1 86 ? 20.683 -10.602 -22.431 1.00 83.00 86 GLU A C 1
ATOM 700 O O . GLU A 1 86 ? 21.008 -10.303 -21.279 1.00 83.00 86 GLU A O 1
ATOM 705 N N . HIS A 1 87 ? 19.895 -9.819 -23.169 1.00 85.00 87 HIS A N 1
ATOM 706 C CA . HIS A 1 87 ? 19.367 -8.557 -22.669 1.00 85.00 87 HIS A CA 1
ATOM 707 C C . HIS A 1 87 ? 17.940 -8.302 -23.152 1.00 85.00 87 HIS A C 1
ATOM 709 O O . HIS A 1 87 ? 17.528 -8.726 -24.234 1.00 85.00 87 HIS A O 1
ATOM 715 N N . VAL A 1 88 ? 17.190 -7.564 -22.338 1.00 86.31 88 VAL A N 1
ATOM 716 C CA . VAL A 1 88 ? 15.854 -7.062 -22.665 1.00 86.31 88 VAL A CA 1
ATOM 717 C C . VAL A 1 88 ? 15.975 -5.558 -22.898 1.00 86.31 88 VAL A C 1
ATOM 719 O O . VAL A 1 88 ? 16.598 -4.858 -22.100 1.00 86.31 88 VAL A O 1
ATOM 722 N N . CYS A 1 89 ? 15.428 -5.053 -24.005 1.00 84.94 89 CYS A N 1
ATOM 723 C CA . CYS A 1 89 ? 15.489 -3.625 -24.309 1.00 84.94 89 CYS A CA 1
ATOM 724 C C . CYS A 1 89 ? 14.648 -2.810 -23.315 1.00 84.94 89 CYS A C 1
ATOM 726 O O . CYS A 1 89 ? 13.704 -3.312 -22.699 1.00 84.94 89 CYS A O 1
ATOM 728 N N . ILE A 1 90 ? 14.970 -1.520 -23.194 1.00 83.62 90 ILE A N 1
ATOM 729 C CA . ILE A 1 90 ? 14.281 -0.590 -22.284 1.00 83.62 90 ILE A CA 1
ATOM 730 C C . ILE A 1 90 ? 12.774 -0.534 -22.559 1.00 83.62 90 ILE A C 1
ATOM 732 O O . ILE A 1 90 ? 11.992 -0.440 -21.616 1.00 83.62 90 ILE A O 1
ATOM 736 N N . ASP A 1 91 ? 12.357 -0.623 -23.823 1.00 88.25 91 ASP A N 1
ATOM 737 C CA . ASP A 1 91 ? 10.939 -0.613 -24.178 1.00 88.25 91 ASP A CA 1
ATOM 738 C C . ASP A 1 91 ? 10.209 -1.862 -23.686 1.00 88.25 91 ASP A C 1
ATOM 740 O O . ASP A 1 91 ? 9.135 -1.735 -23.107 1.00 88.25 91 ASP A O 1
ATOM 744 N N . CYS A 1 92 ? 10.807 -3.048 -23.823 1.00 88.75 92 CYS A N 1
ATOM 745 C CA . CYS A 1 92 ? 10.239 -4.281 -23.276 1.00 88.75 92 CYS A CA 1
ATOM 746 C C . CYS A 1 92 ? 10.188 -4.255 -21.744 1.00 88.75 92 CYS A C 1
ATOM 748 O O . CYS A 1 92 ? 9.166 -4.621 -21.177 1.00 88.75 92 CYS A O 1
ATOM 750 N N . ILE A 1 93 ? 11.239 -3.763 -21.074 1.00 89.00 93 ILE A N 1
ATOM 751 C CA . ILE A 1 93 ? 11.234 -3.579 -19.610 1.00 89.00 93 ILE A CA 1
ATOM 752 C C . ILE A 1 93 ? 10.112 -2.619 -19.198 1.00 89.00 93 ILE A C 1
ATOM 754 O O . ILE A 1 93 ? 9.399 -2.870 -18.232 1.00 89.00 93 ILE A O 1
ATOM 758 N N . ARG A 1 94 ? 9.930 -1.516 -19.933 1.00 90.69 94 ARG A N 1
ATOM 759 C CA . ARG A 1 94 ? 8.867 -0.544 -19.664 1.00 90.69 94 ARG A CA 1
ATOM 760 C C . ARG A 1 94 ? 7.477 -1.151 -19.854 1.00 90.69 94 ARG A C 1
ATOM 762 O O . ARG A 1 94 ? 6.615 -0.895 -19.024 1.00 90.69 94 ARG A O 1
ATOM 769 N N . ILE A 1 95 ? 7.267 -1.921 -20.923 1.00 92.06 95 ILE A N 1
ATOM 770 C CA . ILE A 1 95 ? 5.996 -2.611 -21.184 1.00 92.06 95 ILE A CA 1
ATOM 771 C C . ILE A 1 95 ? 5.696 -3.607 -20.063 1.00 92.06 95 ILE A C 1
ATOM 773 O O . ILE A 1 95 ? 4.584 -3.600 -19.547 1.00 92.06 95 ILE A O 1
ATOM 777 N N . GLU A 1 96 ? 6.679 -4.410 -19.653 1.00 90.06 96 GLU A N 1
ATOM 778 C CA . GLU A 1 96 ? 6.505 -5.386 -18.573 1.00 90.06 96 GLU A CA 1
ATOM 779 C C . GLU A 1 96 ? 6.197 -4.700 -17.237 1.00 90.06 96 GLU A C 1
ATOM 781 O O . GLU A 1 96 ? 5.245 -5.072 -16.562 1.00 90.06 96 GLU A O 1
ATOM 786 N N . ASN A 1 97 ? 6.924 -3.633 -16.895 1.00 89.75 97 ASN A N 1
ATOM 787 C CA . ASN A 1 97 ? 6.668 -2.870 -15.673 1.00 89.75 97 ASN A CA 1
ATOM 788 C C . ASN A 1 97 ? 5.279 -2.213 -15.675 1.00 89.75 97 ASN A C 1
ATOM 790 O O . ASN A 1 97 ? 4.634 -2.142 -14.632 1.00 89.75 97 ASN A O 1
ATOM 794 N N . GLU A 1 98 ? 4.814 -1.703 -16.821 1.00 91.94 98 GLU A N 1
ATOM 795 C CA . GLU A 1 98 ? 3.469 -1.124 -16.925 1.00 91.94 98 GLU A CA 1
ATOM 796 C C . GLU A 1 98 ? 2.390 -2.210 -16.847 1.00 91.94 98 GLU A C 1
ATOM 798 O O . GLU A 1 98 ? 1.353 -1.992 -16.223 1.00 91.94 98 GLU A O 1
ATOM 803 N N . LYS A 1 99 ? 2.651 -3.400 -17.403 1.00 90.06 99 LYS A N 1
ATOM 804 C CA . LYS A 1 99 ? 1.777 -4.567 -17.258 1.00 90.06 99 LYS A CA 1
ATOM 805 C C . LYS A 1 99 ? 1.678 -5.006 -15.797 1.00 90.06 99 LYS A C 1
ATOM 807 O O . LYS A 1 99 ? 0.570 -5.099 -15.284 1.00 90.06 99 LYS A O 1
ATOM 812 N N . GLU A 1 100 ? 2.807 -5.176 -15.109 1.00 88.69 100 GLU A N 1
ATOM 813 C CA . GLU A 1 100 ? 2.844 -5.509 -13.676 1.00 88.69 100 GLU A CA 1
ATOM 814 C C . GLU A 1 100 ? 2.106 -4.448 -12.846 1.00 88.69 100 GLU A C 1
ATOM 816 O O . GLU A 1 100 ? 1.331 -4.757 -11.939 1.00 88.69 100 GLU A O 1
ATOM 821 N N . ARG A 1 101 ? 2.318 -3.168 -13.164 1.00 90.19 101 ARG A N 1
ATOM 822 C CA . ARG A 1 101 ? 1.628 -2.060 -12.506 1.00 90.19 101 ARG A CA 1
ATOM 823 C C . ARG A 1 101 ? 0.114 -2.146 -12.695 1.00 90.19 101 ARG A C 1
ATOM 825 O O . ARG A 1 101 ? -0.615 -1.970 -11.720 1.00 90.19 101 ARG A O 1
ATOM 832 N N . GLN A 1 102 ? -0.346 -2.393 -13.918 1.00 89.88 102 GLN A N 1
ATOM 833 C CA . GLN A 1 102 ? -1.766 -2.495 -14.236 1.00 89.88 102 GLN A CA 1
ATOM 834 C C . GLN A 1 102 ? -2.409 -3.700 -13.539 1.00 89.88 102 GLN A C 1
ATOM 836 O O . GLN A 1 102 ? -3.456 -3.545 -12.917 1.00 89.88 102 GLN A O 1
ATOM 841 N N . GLU A 1 103 ? -1.740 -4.855 -13.543 1.00 88.38 103 GLU A N 1
ATOM 842 C CA . GLU A 1 103 ? -2.178 -6.062 -12.828 1.00 88.38 103 GLU A CA 1
ATOM 843 C C . GLU A 1 103 ? -2.343 -5.804 -11.323 1.00 88.38 103 GLU A C 1
ATOM 845 O O . GLU A 1 103 ? -3.345 -6.199 -10.729 1.00 88.38 103 GLU A O 1
ATOM 850 N N . LYS A 1 104 ? -1.403 -5.079 -10.697 1.00 89.88 104 LYS A N 1
ATOM 851 C CA . LYS A 1 104 ? -1.521 -4.695 -9.280 1.00 89.88 104 LYS A CA 1
ATOM 852 C C . LYS A 1 104 ? -2.716 -3.779 -9.022 1.00 89.88 104 LYS A C 1
ATOM 854 O O . LYS A 1 104 ? -3.394 -3.943 -8.011 1.00 89.88 104 LYS A O 1
ATOM 859 N N . ILE A 1 105 ? -2.963 -2.809 -9.904 1.00 90.44 105 ILE A N 1
ATOM 860 C CA . ILE A 1 105 ? -4.093 -1.877 -9.771 1.00 90.44 105 ILE A CA 1
ATOM 861 C C . ILE A 1 105 ? -5.420 -2.630 -9.884 1.00 90.44 105 ILE A C 1
ATOM 863 O O . ILE A 1 105 ? -6.299 -2.436 -9.047 1.00 90.44 105 ILE A O 1
ATOM 867 N N . GLU A 1 106 ? -5.557 -3.487 -10.896 1.00 90.06 106 GLU A N 1
ATOM 868 C CA . GLU A 1 106 ? -6.752 -4.312 -11.105 1.00 90.06 106 GLU A CA 1
ATOM 869 C C . GLU A 1 106 ? -7.012 -5.206 -9.893 1.00 90.06 106 GLU A C 1
ATOM 871 O O . GLU A 1 106 ? -8.100 -5.159 -9.323 1.00 90.06 106 GLU A O 1
ATOM 876 N N . TYR A 1 107 ? -5.980 -5.895 -9.404 1.00 89.25 107 TYR A N 1
ATOM 877 C CA . TYR A 1 107 ? -6.094 -6.741 -8.221 1.00 89.25 107 TYR A CA 1
ATOM 878 C C . TYR A 1 107 ? -6.566 -5.971 -6.975 1.00 89.25 107 TYR A C 1
ATOM 880 O O . TYR A 1 107 ? -7.447 -6.434 -6.248 1.00 89.25 107 TYR A O 1
ATOM 888 N N . ILE A 1 108 ? -5.985 -4.796 -6.691 1.00 90.38 108 ILE A N 1
ATOM 889 C CA . ILE A 1 108 ? -6.376 -3.984 -5.523 1.00 90.38 108 ILE A CA 1
ATOM 890 C C . ILE A 1 108 ? -7.828 -3.524 -5.656 1.00 90.38 108 ILE A C 1
ATOM 892 O O . ILE A 1 108 ? -8.575 -3.598 -4.680 1.00 90.38 108 ILE A O 1
ATOM 896 N N . ASN A 1 109 ? -8.237 -3.082 -6.847 1.00 92.00 109 ASN A N 1
ATOM 897 C CA . ASN A 1 109 ? -9.613 -2.666 -7.103 1.00 92.00 109 ASN A CA 1
ATOM 898 C C . ASN A 1 109 ? -10.602 -3.819 -6.892 1.00 92.00 109 ASN A C 1
ATOM 900 O O . ASN A 1 109 ? -11.630 -3.620 -6.244 1.00 92.00 109 ASN A O 1
ATOM 904 N N . ASP A 1 110 ? -10.277 -5.020 -7.371 1.00 91.19 110 ASP A N 1
ATOM 905 C CA . ASP A 1 110 ? -11.117 -6.208 -7.197 1.00 91.19 110 ASP A CA 1
ATOM 906 C C . ASP A 1 110 ? -11.217 -6.616 -5.721 1.00 91.19 110 ASP A C 1
ATOM 908 O O . ASP A 1 110 ? -12.305 -6.914 -5.216 1.00 91.19 110 ASP A O 1
ATOM 912 N N . LEU A 1 111 ? -10.098 -6.571 -4.990 1.00 89.56 111 LEU A N 1
ATOM 913 C CA . LEU A 1 111 ? -10.072 -6.864 -3.557 1.00 89.56 111 LEU A CA 1
ATOM 914 C C . LEU A 1 111 ? -10.892 -5.842 -2.764 1.00 89.56 111 LEU A C 1
ATOM 916 O O . LEU A 1 111 ? -11.659 -6.218 -1.873 1.00 89.56 111 LEU A O 1
ATOM 920 N N . LEU A 1 112 ? -10.754 -4.559 -3.097 1.00 91.62 112 LEU A N 1
ATOM 921 C CA . LEU A 1 112 ? -11.519 -3.477 -2.491 1.00 91.62 112 LEU A CA 1
ATOM 922 C C . LEU A 1 112 ? -13.016 -3.643 -2.769 1.00 91.62 112 LEU A C 1
ATOM 924 O O . LEU A 1 112 ? -13.819 -3.554 -1.840 1.00 91.62 112 LEU A O 1
ATOM 928 N N . PHE A 1 113 ? -13.391 -3.947 -4.013 1.00 92.50 113 PHE A N 1
ATOM 929 C CA . PHE A 1 113 ? -14.773 -4.229 -4.399 1.00 92.50 113 PHE A CA 1
ATOM 930 C C . PHE A 1 113 ? -15.361 -5.380 -3.570 1.00 92.50 113 PHE A C 1
ATOM 932 O O . PHE A 1 113 ? -16.388 -5.204 -2.913 1.00 92.50 113 PHE A O 1
ATOM 939 N N . CYS A 1 114 ? -14.660 -6.517 -3.498 1.00 91.69 114 CYS A N 1
ATOM 940 C CA . CYS A 1 114 ? -15.091 -7.675 -2.709 1.00 91.69 114 CYS A CA 1
ATOM 941 C C . CYS A 1 114 ? -15.242 -7.345 -1.215 1.00 91.69 114 CYS A C 1
ATOM 943 O O . CYS A 1 114 ? -16.169 -7.823 -0.554 1.00 91.69 114 CYS A O 1
ATOM 945 N N . LYS A 1 115 ? -14.333 -6.534 -0.658 1.00 92.25 115 LYS A N 1
ATOM 946 C CA . LYS A 1 115 ? -14.408 -6.082 0.740 1.00 92.25 115 LYS A CA 1
ATOM 947 C C . LYS A 1 115 ? -15.613 -5.168 0.962 1.00 92.25 115 LYS A C 1
ATOM 949 O O . LYS A 1 115 ? -16.309 -5.354 1.955 1.00 92.25 115 LYS A O 1
ATOM 954 N N . LYS A 1 116 ? -15.903 -4.246 0.037 1.00 93.19 116 LYS A N 1
ATOM 955 C CA . LYS A 1 116 ? -17.076 -3.359 0.113 1.00 93.19 116 LYS A CA 1
ATOM 956 C C . LYS A 1 116 ? -18.399 -4.121 0.029 1.00 93.19 116 LYS A C 1
ATOM 958 O O . LYS A 1 116 ? -19.306 -3.822 0.801 1.00 93.19 116 LYS A O 1
ATOM 963 N N . GLU A 1 117 ? -18.511 -5.140 -0.824 1.00 93.56 117 GLU A N 1
ATOM 964 C CA . GLU A 1 117 ? -19.722 -5.981 -0.882 1.00 93.56 117 GLU A CA 1
ATOM 965 C C . GLU A 1 117 ? -19.998 -6.716 0.439 1.00 93.56 117 GLU A C 1
ATOM 967 O O . GLU A 1 117 ? -21.151 -6.921 0.820 1.00 93.56 117 GLU A O 1
ATOM 972 N N . ASN A 1 118 ? -18.935 -7.068 1.165 1.00 93.25 118 ASN A N 1
ATOM 973 C CA . ASN A 1 118 ? -18.999 -7.754 2.453 1.00 93.25 118 ASN A CA 1
ATOM 974 C C . ASN A 1 118 ? -18.775 -6.812 3.647 1.00 93.25 118 ASN A C 1
ATOM 976 O O . ASN A 1 118 ? -18.473 -7.286 4.745 1.00 93.25 118 ASN A O 1
ATOM 980 N N . ALA A 1 119 ? -18.909 -5.495 3.450 1.00 95.31 119 ALA A N 1
ATOM 981 C CA . ALA A 1 119 ? -18.680 -4.508 4.499 1.00 95.31 119 ALA A CA 1
ATOM 982 C C . ALA A 1 119 ? -19.573 -4.786 5.713 1.00 95.31 119 ALA A C 1
ATOM 984 O O . ALA A 1 119 ? -20.707 -5.239 5.565 1.00 95.31 119 ALA A O 1
ATOM 985 N N . LEU A 1 120 ? -19.092 -4.493 6.919 1.00 95.38 120 LEU A N 1
ATOM 986 C CA . LEU A 1 120 ? -19.897 -4.590 8.138 1.00 95.38 120 LEU A CA 1
ATOM 987 C C . LEU A 1 120 ? -20.687 -3.295 8.355 1.00 95.38 120 LEU A C 1
ATOM 989 O O . LEU A 1 120 ? -20.244 -2.212 7.971 1.00 95.38 120 LEU A O 1
ATOM 993 N N . SER A 1 121 ? -21.865 -3.395 8.977 1.00 96.56 121 SER A N 1
ATOM 994 C CA . SER A 1 121 ? -22.506 -2.206 9.547 1.00 96.56 121 SER A CA 1
ATOM 995 C C . SER A 1 121 ? -21.687 -1.725 10.742 1.00 96.56 121 SER A C 1
ATOM 997 O O . SER A 1 121 ? -21.149 -2.543 11.495 1.00 96.56 121 SER A O 1
ATOM 999 N N . ILE A 1 122 ? -21.657 -0.415 10.984 1.00 95.50 122 ILE A N 1
ATOM 1000 C CA . ILE A 1 122 ? -21.076 0.164 12.204 1.00 95.50 122 ILE A CA 1
ATOM 1001 C C . ILE A 1 122 ? -21.652 -0.490 13.464 1.00 95.50 122 ILE A C 1
ATOM 1003 O O . ILE A 1 122 ? -20.923 -0.688 14.437 1.00 95.50 122 ILE A O 1
ATOM 1007 N N . ASN A 1 123 ? -22.928 -0.878 13.459 1.00 94.62 123 ASN A N 1
ATOM 1008 C CA . ASN A 1 123 ? -23.549 -1.546 14.604 1.00 94.62 123 ASN A CA 1
ATOM 1009 C C . ASN A 1 123 ? -23.046 -2.983 14.803 1.00 94.62 123 ASN A C 1
ATOM 1011 O O . ASN A 1 123 ? -22.946 -3.421 15.946 1.00 94.62 123 ASN A O 1
ATOM 1015 N N . ASP A 1 124 ? -22.651 -3.663 13.726 1.00 95.62 124 ASP A N 1
ATOM 1016 C CA . ASP A 1 124 ? -22.137 -5.039 13.753 1.00 95.62 124 ASP A CA 1
ATOM 1017 C C . ASP A 1 124 ? -20.653 -5.109 14.155 1.00 95.62 124 ASP A C 1
ATOM 1019 O O . ASP A 1 124 ? -20.132 -6.186 14.453 1.00 95.62 124 ASP A O 1
ATOM 1023 N N . LEU A 1 125 ? -19.949 -3.971 14.183 1.00 96.75 125 LEU A N 1
ATOM 1024 C CA . LEU A 1 125 ? -18.567 -3.916 14.654 1.00 96.75 125 LEU A CA 1
ATOM 1025 C C . LEU A 1 125 ? -18.479 -4.310 16.131 1.00 96.75 125 LEU A C 1
ATOM 1027 O O . LEU A 1 125 ? -19.223 -3.792 16.971 1.00 96.75 125 LEU A O 1
ATOM 1031 N N . SER A 1 126 ? -17.492 -5.149 16.460 1.00 96.69 126 SER A N 1
ATOM 1032 C CA . SER A 1 126 ? -17.142 -5.449 17.849 1.00 96.69 126 SER A CA 1
ATOM 1033 C C . SER A 1 126 ? -16.776 -4.172 18.614 1.00 96.69 126 SER A C 1
ATOM 1035 O O . SER A 1 126 ? -16.420 -3.144 18.023 1.00 96.69 126 SER A O 1
ATOM 1037 N N . PHE A 1 127 ? -16.837 -4.233 19.947 1.00 96.94 127 PHE A N 1
ATOM 1038 C CA . PHE A 1 127 ? -16.430 -3.113 20.792 1.00 96.94 127 PHE A CA 1
ATOM 1039 C C . PHE A 1 127 ? -15.000 -2.654 20.478 1.00 96.94 127 PHE A C 1
ATOM 1041 O O . PHE A 1 127 ? -14.778 -1.474 20.216 1.00 96.94 127 PHE A O 1
ATOM 1048 N N . GLU A 1 128 ? -14.054 -3.595 20.428 1.00 96.69 128 GLU A N 1
ATOM 1049 C CA . GLU A 1 128 ? -12.652 -3.307 20.116 1.00 96.69 128 GLU A CA 1
ATOM 1050 C C . GLU A 1 128 ? -12.488 -2.706 18.723 1.00 96.69 128 GLU A C 1
ATOM 1052 O O . GLU A 1 128 ? -11.858 -1.664 18.599 1.00 96.69 128 GLU A O 1
ATOM 1057 N N . ASN A 1 129 ? -13.113 -3.288 17.692 1.00 97.81 129 ASN A N 1
ATOM 1058 C CA . ASN A 1 129 ? -13.011 -2.759 16.329 1.00 97.81 129 ASN A CA 1
ATOM 1059 C C . ASN A 1 129 ? -13.624 -1.359 16.218 1.00 97.81 129 ASN A C 1
ATOM 1061 O O . ASN A 1 129 ? -13.112 -0.540 15.466 1.00 97.81 129 ASN A O 1
ATOM 1065 N N . SER A 1 130 ? -14.677 -1.057 16.985 1.00 97.94 130 SER A N 1
ATOM 1066 C CA . SER A 1 130 ? -15.270 0.287 17.024 1.00 97.94 130 SER A CA 1
ATOM 1067 C C . SER A 1 130 ? -14.290 1.308 17.617 1.00 97.94 130 SER A C 1
ATOM 1069 O O . SER A 1 130 ? -14.108 2.386 17.053 1.00 97.94 130 SER A O 1
ATOM 1071 N N . VAL A 1 131 ? -13.636 0.964 18.735 1.00 97.44 131 VAL A N 1
ATOM 1072 C CA . VAL A 1 131 ? -12.635 1.831 19.381 1.00 97.44 131 VAL A CA 1
ATOM 1073 C C . VAL A 1 131 ? -11.400 1.982 18.498 1.00 97.44 131 VAL A C 1
ATOM 1075 O O . VAL A 1 131 ? -10.948 3.097 18.264 1.00 97.44 131 VAL A O 1
ATOM 1078 N N . PHE A 1 132 ? -10.868 0.877 17.981 1.00 97.50 132 PHE A N 1
ATOM 1079 C CA . PHE A 1 132 ? -9.697 0.868 17.114 1.00 97.50 132 PHE A CA 1
ATOM 1080 C C . PHE A 1 132 ? -9.920 1.636 15.824 1.00 97.50 132 PHE A C 1
ATOM 1082 O O . PHE A 1 132 ? -9.061 2.431 15.460 1.00 97.50 132 PHE A O 1
ATOM 1089 N N . LEU A 1 133 ? -11.071 1.464 15.172 1.00 97.81 133 LEU A N 1
ATOM 1090 C CA . LEU A 1 133 ? -11.381 2.207 13.960 1.00 97.81 133 LEU A CA 1
ATOM 1091 C C . LEU A 1 133 ? -11.461 3.711 14.238 1.00 97.81 133 LEU A C 1
ATOM 1093 O O . LEU A 1 133 ? -10.833 4.484 13.523 1.00 97.81 133 LEU A O 1
ATOM 1097 N N . LEU A 1 134 ? -12.179 4.137 15.284 1.00 97.44 134 LEU A N 1
ATOM 1098 C CA . LEU A 1 134 ? -12.287 5.562 15.614 1.00 97.44 134 LEU A CA 1
ATOM 1099 C C . LEU A 1 134 ? -10.915 6.173 15.932 1.00 97.44 134 LEU A C 1
ATOM 1101 O O . LEU A 1 134 ? -10.587 7.257 15.449 1.00 97.44 134 LEU A O 1
ATOM 1105 N N . SER A 1 135 ? -10.117 5.466 16.730 1.00 95.81 135 SER A N 1
ATOM 1106 C CA . SER A 1 135 ? -8.760 5.872 17.087 1.00 95.81 135 SER A CA 1
ATOM 1107 C C . SER A 1 135 ? -7.857 5.963 15.854 1.00 95.81 135 SER A C 1
ATOM 1109 O O . SER A 1 135 ? -7.190 6.978 15.669 1.00 95.81 135 SER A O 1
ATOM 1111 N N . LEU A 1 136 ? -7.892 4.956 14.975 1.00 95.94 136 LEU A N 1
ATOM 1112 C CA . LEU A 1 136 ? -7.104 4.932 13.745 1.00 95.94 136 LEU A CA 1
ATOM 1113 C C . LEU A 1 136 ? -7.525 6.045 12.781 1.00 95.94 136 LEU A C 1
ATOM 1115 O O . LEU A 1 136 ? -6.655 6.705 12.231 1.00 95.94 136 LEU A O 1
ATOM 1119 N N . ILE A 1 137 ? -8.826 6.311 12.608 1.00 95.75 137 ILE A N 1
ATOM 1120 C CA . ILE A 1 137 ? -9.297 7.419 11.761 1.00 95.75 137 ILE A CA 1
ATOM 1121 C C . ILE A 1 137 ? -8.764 8.750 12.292 1.00 95.75 137 ILE A C 1
ATOM 1123 O O . ILE A 1 137 ? -8.197 9.529 11.538 1.00 95.75 137 ILE A O 1
ATOM 1127 N N . ARG A 1 138 ? -8.893 9.012 13.595 1.00 92.62 138 ARG A N 1
ATOM 1128 C CA . ARG A 1 138 ? -8.423 10.275 14.189 1.00 92.62 138 ARG A CA 1
ATOM 1129 C C . ARG A 1 138 ? -6.913 10.477 14.080 1.00 92.62 138 ARG A C 1
ATOM 1131 O O . ARG A 1 138 ? -6.466 11.616 14.115 1.00 92.62 138 ARG A O 1
ATOM 1138 N N . TYR A 1 139 ? -6.158 9.389 14.001 1.00 92.25 139 TYR A N 1
ATOM 1139 C CA . TYR A 1 139 ? -4.704 9.418 13.941 1.00 92.25 139 TYR A CA 1
ATOM 1140 C C . TYR A 1 139 ? -4.163 9.442 12.507 1.00 92.25 139 TYR A C 1
ATOM 1142 O O . TYR A 1 139 ? -3.232 10.182 12.218 1.00 92.25 139 TYR A O 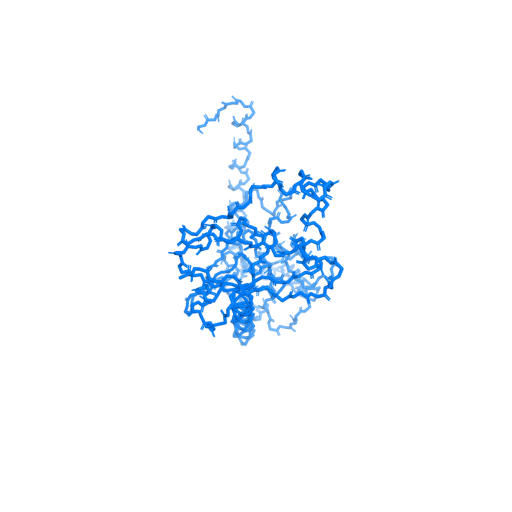1
ATOM 1150 N N . CYS A 1 140 ? -4.747 8.645 11.610 1.00 93.19 140 CYS A N 1
ATOM 1151 C CA . CYS A 1 140 ? -4.239 8.436 10.256 1.00 93.19 140 CYS A CA 1
ATOM 1152 C C . CYS A 1 140 ? -5.007 9.180 9.166 1.00 93.19 140 CYS A C 1
ATOM 1154 O O . CYS A 1 140 ? -4.519 9.196 8.040 1.00 93.19 140 CYS A O 1
ATOM 1156 N N . ALA A 1 141 ? -6.204 9.717 9.418 1.00 91.88 141 ALA A N 1
ATOM 1157 C CA . ALA A 1 141 ? -6.973 10.324 8.336 1.00 91.88 141 ALA A CA 1
ATOM 1158 C C . ALA A 1 141 ? -6.210 11.494 7.709 1.00 91.88 141 ALA A C 1
ATOM 1160 O O . ALA A 1 141 ? -5.671 12.352 8.411 1.00 91.88 141 ALA A O 1
ATOM 1161 N N . ASP A 1 142 ? -6.174 11.514 6.379 1.00 88.31 142 ASP A N 1
ATOM 1162 C CA . ASP A 1 142 ? -5.580 12.620 5.646 1.00 88.31 142 ASP A CA 1
ATOM 1163 C C . ASP A 1 142 ? -6.386 13.914 5.857 1.00 88.31 142 ASP A C 1
ATOM 1165 O O . ASP A 1 142 ? -7.538 13.902 6.296 1.00 88.31 142 ASP A O 1
ATOM 1169 N N . GLU A 1 143 ? -5.792 15.054 5.498 1.00 84.19 143 GLU A N 1
ATOM 1170 C CA . GLU A 1 143 ? -6.410 16.376 5.683 1.00 84.19 143 GLU A CA 1
ATOM 1171 C C . GLU A 1 143 ? -7.793 16.499 5.021 1.00 84.19 143 GLU A C 1
ATOM 1173 O O . GLU A 1 143 ? -8.634 17.271 5.485 1.00 84.19 143 GLU A O 1
ATOM 1178 N N . ASN A 1 144 ? -8.042 15.739 3.948 1.00 87.31 144 ASN A N 1
ATOM 1179 C CA . ASN A 1 144 ? -9.306 15.770 3.216 1.00 87.31 144 ASN A CA 1
ATOM 1180 C C . ASN A 1 144 ? -10.293 14.681 3.657 1.00 87.31 144 ASN A C 1
ATOM 1182 O O . ASN A 1 144 ? -11.404 14.638 3.121 1.00 87.31 144 ASN A O 1
ATOM 1186 N N . LEU A 1 145 ? -9.926 13.829 4.622 1.00 87.25 145 LEU A N 1
ATOM 1187 C CA . LEU A 1 145 ? -10.750 12.731 5.132 1.00 87.25 145 LEU A CA 1
ATOM 1188 C C . LEU A 1 145 ? -11.211 11.747 4.033 1.00 87.25 145 LEU A C 1
ATOM 1190 O O . LEU A 1 145 ? -12.351 11.272 4.045 1.00 87.25 145 LEU A O 1
ATOM 1194 N N . ILE A 1 146 ? -10.327 11.456 3.082 1.00 86.69 146 ILE A N 1
ATOM 1195 C CA . ILE A 1 146 ? -10.529 10.540 1.954 1.00 86.69 146 ILE A CA 1
ATOM 1196 C C . ILE A 1 146 ? -9.980 9.147 2.281 1.00 86.69 146 ILE A C 1
ATOM 1198 O O . ILE A 1 146 ? -10.623 8.147 1.964 1.00 86.69 146 ILE A O 1
ATOM 1202 N N . TYR A 1 147 ? -8.803 9.066 2.901 1.00 91.06 147 TYR A N 1
ATOM 1203 C CA . TYR A 1 147 ? -8.142 7.801 3.230 1.00 91.06 147 TYR A CA 1
ATOM 1204 C C . TYR A 1 147 ? -7.347 7.919 4.534 1.00 91.06 147 TYR A C 1
ATOM 1206 O O . TYR A 1 147 ? -7.185 8.999 5.099 1.00 91.06 147 TYR A O 1
ATOM 1214 N N . LEU A 1 148 ? -6.861 6.785 5.031 1.00 94.81 148 LEU A N 1
ATOM 1215 C CA . LEU A 1 148 ? -5.958 6.717 6.174 1.00 94.81 148 LEU A CA 1
ATOM 1216 C C . LEU A 1 148 ? -4.523 6.584 5.663 1.00 94.81 148 LEU A C 1
ATOM 1218 O O . LEU A 1 148 ? -4.202 5.632 4.946 1.00 94.81 148 LEU A O 1
ATOM 1222 N N . ASP A 1 149 ? -3.668 7.542 5.995 1.00 93.69 149 ASP A N 1
ATOM 1223 C CA . ASP A 1 149 ? -2.274 7.546 5.575 1.00 93.69 149 ASP A CA 1
ATOM 1224 C C . ASP A 1 149 ? -1.452 6.455 6.287 1.00 93.69 149 ASP A C 1
ATOM 1226 O O . ASP A 1 149 ? -1.844 5.894 7.315 1.00 93.69 149 ASP A O 1
ATOM 1230 N N . SER A 1 150 ? -0.298 6.138 5.708 1.00 92.44 150 SER A N 1
ATOM 1231 C CA . SER A 1 150 ? 0.610 5.116 6.219 1.00 92.44 150 SER A CA 1
ATOM 1232 C C . SER A 1 150 ? 1.230 5.507 7.558 1.00 92.44 150 SER A C 1
ATOM 1234 O O . SER A 1 150 ? 1.620 6.660 7.769 1.00 92.44 150 SER A O 1
ATOM 1236 N N . LEU A 1 151 ? 1.425 4.523 8.443 1.00 90.69 151 LEU A N 1
ATOM 1237 C CA . LEU A 1 151 ? 2.117 4.749 9.717 1.00 90.69 151 LEU A CA 1
ATOM 1238 C C . LEU A 1 151 ? 3.542 5.285 9.510 1.00 90.69 151 LEU A C 1
ATOM 1240 O O . LEU A 1 151 ? 4.037 6.068 10.320 1.00 90.69 151 LEU A O 1
ATOM 1244 N N . ASN A 1 152 ? 4.192 4.921 8.401 1.00 88.88 152 ASN A N 1
ATOM 1245 C CA . ASN A 1 152 ? 5.508 5.429 8.034 1.00 88.88 152 ASN A CA 1
ATOM 1246 C C . ASN A 1 152 ? 5.550 6.956 7.872 1.00 88.88 152 ASN A C 1
ATOM 1248 O O . ASN A 1 152 ? 6.577 7.569 8.171 1.00 88.88 152 ASN A O 1
ATOM 1252 N N . ASN A 1 153 ? 4.473 7.573 7.388 1.00 86.12 153 ASN A N 1
ATOM 1253 C CA . ASN A 1 153 ? 4.414 9.028 7.237 1.00 86.12 153 ASN A CA 1
ATOM 1254 C C . ASN A 1 153 ? 4.212 9.735 8.587 1.00 86.12 153 ASN A C 1
ATOM 1256 O O . ASN A 1 153 ? 4.580 10.898 8.731 1.00 86.12 153 ASN A O 1
ATOM 1260 N N . LEU A 1 154 ? 3.728 9.005 9.595 1.00 81.75 154 LEU A N 1
ATOM 1261 C CA . LEU A 1 154 ? 3.409 9.494 10.937 1.00 81.75 154 LEU A CA 1
ATOM 1262 C C . LEU A 1 154 ? 4.459 9.086 11.984 1.00 81.75 154 LEU A C 1
ATOM 1264 O O . LEU A 1 154 ? 4.182 9.082 13.175 1.00 81.75 154 LEU A O 1
ATOM 1268 N N . LYS A 1 155 ? 5.690 8.763 11.564 1.00 70.56 155 LYS A N 1
ATOM 1269 C CA . LYS A 1 155 ? 6.769 8.192 12.404 1.00 70.56 155 LYS A CA 1
ATOM 1270 C C . LYS A 1 155 ? 7.108 8.930 13.703 1.00 70.56 155 LYS A C 1
ATOM 1272 O O . LYS A 1 155 ? 7.759 8.353 14.574 1.00 70.56 155 LYS A O 1
ATOM 1277 N N . HIS A 1 156 ? 6.757 10.207 13.806 1.00 72.31 156 HIS A N 1
ATOM 1278 C CA . HIS A 1 156 ? 7.036 11.033 14.982 1.00 72.31 156 HIS A CA 1
ATOM 1279 C C . HIS A 1 156 ? 5.879 11.084 15.976 1.00 72.31 156 HIS A C 1
ATOM 1281 O O . HIS A 1 156 ? 6.064 11.532 17.107 1.00 72.31 156 HIS A O 1
ATOM 1287 N N . GLU A 1 157 ? 4.719 10.594 15.570 1.00 76.25 157 GLU A N 1
ATOM 1288 C CA . GLU A 1 157 ? 3.542 10.468 16.401 1.00 76.25 157 GLU A CA 1
ATOM 1289 C C . GLU A 1 157 ? 3.323 8.981 16.697 1.00 76.25 157 GLU A C 1
ATOM 1291 O O . GLU A 1 157 ? 3.939 8.100 16.088 1.00 76.25 157 GLU A O 1
ATOM 1296 N N . LYS A 1 158 ? 2.522 8.684 17.716 1.00 75.75 158 LYS A N 1
ATOM 1297 C CA . LYS A 1 158 ? 2.129 7.308 18.011 1.00 75.75 158 LYS A CA 1
ATOM 1298 C C . LYS A 1 158 ? 0.653 7.279 18.325 1.00 75.75 158 LYS A C 1
ATOM 1300 O O . LYS A 1 158 ? 0.182 8.109 19.105 1.00 75.75 158 LYS A O 1
ATOM 1305 N N . LEU A 1 159 ? -0.044 6.299 17.761 1.00 85.62 159 LEU A N 1
ATOM 1306 C CA . LEU A 1 159 ? -1.445 6.069 18.085 1.00 85.62 159 LEU A CA 1
ATOM 1307 C C . LEU A 1 159 ? -1.578 5.463 19.487 1.00 85.62 159 LEU A C 1
ATOM 1309 O O . LEU A 1 159 ? -2.460 5.835 20.260 1.00 85.62 159 LEU A O 1
ATOM 1313 N N . THR A 1 160 ? -0.688 4.531 19.813 1.00 87.62 160 THR A N 1
ATOM 1314 C CA . THR A 1 160 ? -0.645 3.824 21.093 1.00 87.62 160 THR A CA 1
ATOM 1315 C C . THR A 1 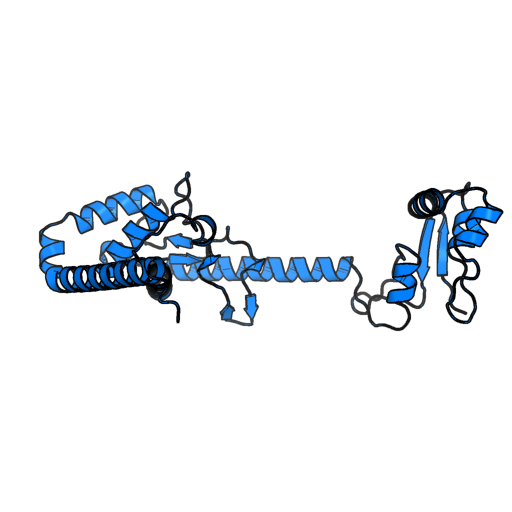160 ? 0.742 3.950 21.745 1.00 87.62 160 THR A C 1
ATOM 1317 O O . THR A 1 160 ? 1.684 4.467 21.141 1.00 87.62 160 THR A O 1
ATOM 1320 N N . PRO A 1 161 ? 0.945 3.466 22.984 1.00 84.50 161 PRO A N 1
ATOM 1321 C CA . PRO A 1 161 ? 2.243 3.565 23.660 1.00 84.50 161 PRO A CA 1
ATOM 1322 C C . PRO A 1 161 ? 3.403 2.876 22.918 1.00 84.50 161 PRO A C 1
ATOM 1324 O O . PRO A 1 161 ? 4.572 3.163 23.186 1.00 84.50 161 PRO A O 1
ATOM 1327 N N . SER A 1 162 ? 3.120 1.966 21.977 1.00 85.69 162 SER A N 1
ATOM 1328 C CA . SER A 1 162 ? 4.152 1.262 21.215 1.00 85.69 162 SER A CA 1
ATOM 1329 C C . SER A 1 162 ? 3.751 1.047 19.761 1.00 85.69 162 SER A C 1
ATOM 1331 O O . SER A 1 162 ? 2.639 0.615 19.487 1.00 85.69 162 SER A O 1
ATOM 1333 N N . TYR A 1 163 ? 4.708 1.208 18.849 1.00 86.75 163 TYR A N 1
ATOM 1334 C CA . TYR A 1 163 ? 4.500 0.987 17.416 1.00 86.75 163 TYR A CA 1
ATOM 1335 C C . TYR A 1 163 ? 3.986 -0.427 17.085 1.00 86.75 163 TYR A C 1
ATOM 1337 O O . TYR A 1 163 ? 3.134 -0.606 16.225 1.00 86.75 163 TYR A O 1
ATOM 1345 N N . ASN A 1 164 ? 4.433 -1.443 17.831 1.00 87.25 164 ASN A N 1
ATOM 1346 C CA . ASN A 1 164 ? 3.935 -2.811 17.670 1.00 87.25 164 ASN A CA 1
ATOM 1347 C C . ASN A 1 164 ? 2.434 -2.925 17.958 1.00 87.25 164 ASN A C 1
ATOM 1349 O O . ASN A 1 164 ? 1.756 -3.751 17.358 1.00 87.25 164 ASN A O 1
ATOM 1353 N N . PHE A 1 165 ? 1.908 -2.124 18.886 1.00 90.12 165 PHE A N 1
ATOM 1354 C CA . PHE A 1 165 ? 0.481 -2.138 19.178 1.00 90.12 165 PHE A CA 1
ATOM 1355 C C . PHE A 1 165 ? -0.320 -1.386 18.101 1.00 90.12 165 PHE A C 1
ATOM 1357 O O . PHE A 1 165 ? -1.414 -1.831 17.766 1.00 90.12 165 PHE A O 1
ATOM 1364 N N . ASP A 1 166 ? 0.259 -0.362 17.465 1.00 92.06 166 ASP A N 1
ATOM 1365 C CA . ASP A 1 166 ? -0.326 0.277 16.274 1.00 92.06 166 ASP A CA 1
ATOM 1366 C C . ASP A 1 166 ? -0.480 -0.735 15.122 1.00 92.06 166 ASP A C 1
ATOM 1368 O O . ASP A 1 166 ? -1.552 -0.837 14.525 1.00 92.06 166 ASP A O 1
ATOM 1372 N N . LEU A 1 167 ? 0.551 -1.552 14.865 1.00 91.62 167 LEU A N 1
ATOM 1373 C CA . LEU A 1 167 ? 0.496 -2.620 13.856 1.00 91.62 167 LEU A CA 1
ATOM 1374 C C . LEU A 1 167 ? -0.580 -3.666 14.180 1.00 91.62 167 LEU A C 1
ATOM 1376 O O . LEU A 1 167 ? -1.381 -4.004 13.316 1.00 91.62 167 LEU A O 1
ATOM 1380 N N . LEU A 1 168 ? -0.677 -4.112 15.439 1.00 92.94 168 LEU A N 1
ATOM 1381 C CA . LEU A 1 168 ? -1.720 -5.060 15.860 1.00 92.94 168 LEU A CA 1
ATOM 1382 C C . LEU A 1 168 ? -3.141 -4.513 15.647 1.00 92.94 168 LEU A C 1
ATOM 1384 O O . LEU A 1 168 ? -4.059 -5.283 15.364 1.00 92.94 168 LEU A O 1
ATOM 1388 N N . ILE A 1 169 ? -3.340 -3.200 15.805 1.00 95.12 169 ILE A N 1
ATOM 1389 C CA . ILE A 1 169 ? -4.624 -2.550 15.515 1.00 95.12 169 ILE A CA 1
ATOM 1390 C C . ILE A 1 169 ? -4.949 -2.657 14.022 1.00 95.12 169 ILE A C 1
ATOM 1392 O O . ILE A 1 169 ? -6.066 -3.044 13.668 1.00 95.12 169 ILE A O 1
ATOM 1396 N N . ILE A 1 170 ? -3.983 -2.351 13.154 1.00 95.69 170 ILE A N 1
ATOM 1397 C CA . ILE A 1 170 ? -4.146 -2.440 11.698 1.00 95.69 170 ILE A CA 1
ATOM 1398 C C . ILE A 1 170 ? -4.423 -3.882 11.269 1.00 95.69 170 ILE A C 1
ATOM 1400 O O . ILE A 1 170 ? -5.421 -4.126 10.588 1.00 95.69 170 ILE A O 1
ATOM 1404 N N . GLU A 1 171 ? -3.610 -4.839 11.722 1.00 95.19 171 GLU A N 1
ATOM 1405 C CA . GLU A 1 171 ? -3.779 -6.265 11.427 1.00 95.19 171 GLU A CA 1
ATOM 1406 C C . GLU A 1 171 ? -5.188 -6.748 11.806 1.00 95.19 171 GLU A C 1
ATOM 1408 O O . GLU A 1 171 ? -5.862 -7.417 11.017 1.00 95.19 171 GLU A O 1
ATOM 1413 N N . GLN A 1 172 ? -5.677 -6.363 12.991 1.00 96.25 172 GLN A N 1
ATOM 1414 C CA . GLN A 1 172 ? -7.010 -6.731 13.468 1.00 96.25 172 GLN A CA 1
ATOM 1415 C C . GLN A 1 172 ? -8.131 -6.123 12.615 1.00 96.25 172 GLN A C 1
ATOM 1417 O O . GLN A 1 172 ? -9.082 -6.829 12.254 1.00 96.25 172 GLN A O 1
ATOM 1422 N N . LEU A 1 173 ? -8.048 -4.829 12.291 1.00 97.38 173 LEU A N 1
ATOM 1423 C CA . LEU A 1 173 ? -9.054 -4.150 11.470 1.00 97.38 173 LEU A CA 1
ATOM 1424 C C . LEU A 1 173 ? -9.072 -4.704 10.040 1.00 97.38 173 LEU A C 1
ATOM 1426 O O . LEU A 1 173 ? -10.151 -4.928 9.482 1.00 97.38 173 LEU A O 1
ATOM 1430 N N . TYR A 1 174 ? -7.899 -4.988 9.471 1.00 95.44 174 TYR A N 1
ATOM 1431 C CA . TYR A 1 174 ? -7.763 -5.571 8.138 1.00 95.44 174 TYR A CA 1
ATOM 1432 C C . TYR A 1 174 ? -8.324 -6.999 8.083 1.00 95.44 174 TYR A C 1
ATOM 1434 O O . TYR A 1 174 ? -9.143 -7.323 7.210 1.00 95.44 174 TYR A O 1
ATOM 1442 N N . ALA A 1 175 ? -7.956 -7.840 9.057 1.00 94.44 175 ALA A N 1
ATOM 1443 C CA . ALA A 1 175 ? -8.460 -9.208 9.181 1.00 94.44 175 ALA A CA 1
ATOM 1444 C C . ALA A 1 175 ? -9.983 -9.246 9.381 1.00 94.44 175 ALA A C 1
ATOM 1446 O O . ALA A 1 175 ? -10.661 -10.108 8.824 1.00 94.44 175 ALA A O 1
ATOM 1447 N N . SER A 1 176 ? -10.531 -8.271 10.112 1.00 95.44 176 SER A N 1
ATOM 1448 C CA . SER A 1 176 ? -11.977 -8.124 10.327 1.00 95.44 176 SER A CA 1
ATOM 1449 C C . SER A 1 176 ? -12.726 -7.545 9.119 1.00 95.44 176 SER A C 1
ATOM 1451 O O . SER A 1 176 ? -13.947 -7.426 9.170 1.00 95.44 176 SER A O 1
ATOM 1453 N N . GLY A 1 177 ? -12.024 -7.156 8.048 1.00 95.12 177 GLY A N 1
ATOM 1454 C CA . GLY A 1 177 ? -12.627 -6.539 6.863 1.00 95.12 177 GLY A CA 1
ATOM 1455 C C . GLY A 1 177 ? -13.138 -5.113 7.081 1.00 95.12 177 GLY A C 1
ATOM 1456 O O . GLY A 1 177 ? -13.939 -4.641 6.285 1.00 95.12 177 GLY A O 1
ATOM 1457 N N . VAL A 1 178 ? -12.686 -4.441 8.142 1.00 97.12 178 VAL A N 1
ATOM 1458 C CA . VAL A 1 178 ? -13.092 -3.070 8.500 1.00 97.12 178 VAL A CA 1
ATOM 1459 C C . VAL A 1 178 ? -12.267 -2.027 7.747 1.00 97.12 178 VAL A C 1
ATOM 1461 O O . VAL A 1 178 ? -12.735 -0.919 7.504 1.00 97.12 178 VAL A O 1
ATOM 1464 N N . ILE A 1 179 ? -11.045 -2.387 7.359 1.00 96.50 179 ILE A N 1
ATOM 1465 C CA . ILE A 1 179 ? -10.205 -1.596 6.461 1.00 96.50 179 ILE A CA 1
ATOM 1466 C C . ILE A 1 179 ? -9.712 -2.459 5.298 1.00 96.50 179 ILE A C 1
ATOM 1468 O O . ILE A 1 179 ? -9.620 -3.688 5.406 1.00 96.50 179 ILE A O 1
ATOM 1472 N N . ALA A 1 180 ? -9.379 -1.811 4.190 1.00 95.12 180 ALA A N 1
ATOM 1473 C CA . ALA A 1 180 ? -8.761 -2.421 3.020 1.00 95.12 180 ALA A CA 1
ATOM 1474 C C . ALA A 1 180 ? -7.594 -1.561 2.525 1.00 95.12 180 ALA A C 1
ATOM 1476 O O . ALA A 1 180 ? -7.482 -0.391 2.881 1.00 95.12 180 ALA A O 1
ATOM 1477 N N . ILE A 1 181 ? -6.715 -2.146 1.711 1.00 94.25 181 ILE A N 1
ATOM 1478 C CA . ILE A 1 181 ? -5.608 -1.409 1.095 1.00 94.25 181 ILE A CA 1
ATOM 1479 C C . ILE A 1 181 ? -6.201 -0.355 0.162 1.00 94.25 181 ILE A C 1
ATOM 1481 O O . ILE A 1 181 ? -7.010 -0.686 -0.706 1.00 94.25 181 ILE A O 1
ATOM 1485 N N . SER A 1 182 ? -5.786 0.897 0.330 1.00 92.62 182 SER A N 1
ATOM 1486 C CA . SER A 1 182 ? -6.231 1.980 -0.539 1.00 92.62 182 SER A CA 1
ATOM 1487 C C . SER A 1 182 ? -5.508 1.960 -1.880 1.00 92.62 182 SER A C 1
ATOM 1489 O O . SER A 1 182 ? -4.303 1.694 -1.957 1.00 92.62 182 SER A O 1
ATOM 1491 N N . THR A 1 183 ? -6.229 2.354 -2.927 1.00 90.69 183 THR A N 1
ATOM 1492 C CA . THR A 1 183 ? -5.700 2.530 -4.289 1.00 90.69 183 THR A CA 1
ATOM 1493 C C . THR A 1 183 ? 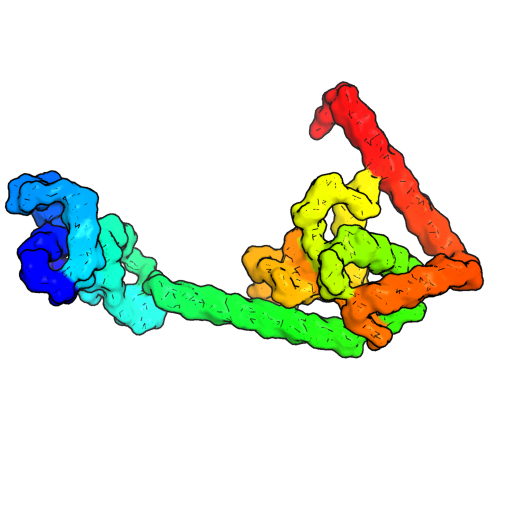-4.621 3.614 -4.399 1.00 90.69 183 THR A C 1
ATOM 1495 O O . THR A 1 183 ? -3.832 3.595 -5.345 1.00 90.69 183 THR A O 1
ATOM 1498 N N . VAL A 1 184 ? -4.531 4.531 -3.426 1.00 91.25 184 VAL A N 1
ATOM 1499 C CA . VAL A 1 184 ? -3.483 5.570 -3.382 1.00 91.25 184 VAL A CA 1
ATOM 1500 C C . VAL A 1 184 ? -2.131 5.043 -2.891 1.00 91.25 184 VAL A C 1
ATOM 1502 O O . VAL A 1 184 ? -1.119 5.740 -2.988 1.00 91.25 184 VAL A O 1
ATOM 1505 N N . THR A 1 185 ? -2.094 3.810 -2.375 1.00 91.69 185 THR A N 1
ATOM 1506 C CA . THR A 1 185 ? -0.874 3.183 -1.864 1.00 91.69 185 THR A CA 1
ATOM 1507 C C . THR A 1 185 ? 0.187 3.072 -2.956 1.00 91.69 185 THR A C 1
ATOM 1509 O O . THR A 1 185 ? -0.079 2.678 -4.093 1.00 91.69 185 THR A O 1
ATOM 1512 N N . ASN A 1 186 ? 1.442 3.362 -2.607 1.00 91.50 186 ASN A N 1
ATOM 1513 C CA . ASN A 1 186 ? 2.544 3.193 -3.544 1.00 91.50 186 ASN A CA 1
ATOM 1514 C C . ASN A 1 186 ? 2.787 1.702 -3.841 1.00 91.50 186 ASN A C 1
ATOM 1516 O O . ASN A 1 186 ? 3.288 0.960 -2.996 1.00 91.50 186 ASN A O 1
ATOM 1520 N N . LEU A 1 187 ? 2.510 1.300 -5.084 1.00 90.81 187 LEU A N 1
ATOM 1521 C CA . LEU A 1 187 ? 2.589 -0.084 -5.570 1.00 90.81 187 LEU A CA 1
ATOM 1522 C C . LEU A 1 187 ? 3.970 -0.738 -5.416 1.00 90.81 187 LEU A C 1
ATOM 1524 O O . LEU A 1 187 ? 4.074 -1.959 -5.489 1.00 90.81 187 LEU A O 1
ATOM 1528 N N . LYS A 1 188 ? 5.040 0.037 -5.183 1.00 89.94 188 LYS A N 1
ATOM 1529 C CA . LYS A 1 188 ? 6.376 -0.518 -4.904 1.00 89.94 188 LYS A CA 1
ATOM 1530 C C . LYS A 1 188 ? 6.442 -1.287 -3.578 1.00 89.94 188 LYS A C 1
ATOM 1532 O O . LYS A 1 188 ? 7.337 -2.104 -3.399 1.00 89.94 188 LYS A O 1
ATOM 1537 N N . TYR A 1 189 ? 5.536 -0.992 -2.645 1.00 90.31 189 TYR A N 1
ATOM 1538 C CA . TYR A 1 189 ? 5.449 -1.659 -1.343 1.00 90.31 189 TYR A CA 1
ATOM 1539 C C . TYR A 1 189 ? 4.516 -2.875 -1.365 1.00 90.31 189 TYR A C 1
ATOM 1541 O O . TYR A 1 189 ? 4.277 -3.484 -0.324 1.00 90.31 189 TYR A O 1
ATOM 1549 N N . LEU A 1 190 ? 3.994 -3.218 -2.544 1.00 89.81 190 LEU A N 1
ATOM 1550 C CA . LEU A 1 190 ? 3.028 -4.280 -2.741 1.00 89.81 190 LEU A CA 1
ATOM 1551 C C . LEU A 1 190 ? 3.545 -5.265 -3.791 1.00 89.81 190 LEU A C 1
ATOM 1553 O O . LEU A 1 190 ? 4.006 -4.892 -4.875 1.00 89.81 190 LEU A O 1
ATOM 1557 N N . SER A 1 191 ? 3.467 -6.546 -3.454 1.00 88.06 191 SER A N 1
ATOM 1558 C CA . SER A 1 191 ? 3.791 -7.646 -4.360 1.00 88.06 191 SER A CA 1
ATOM 1559 C C . SER A 1 191 ? 2.583 -8.562 -4.480 1.00 88.06 191 SER A C 1
ATOM 1561 O O . SER A 1 191 ? 2.046 -8.998 -3.466 1.00 88.06 191 SER A O 1
ATOM 1563 N N . VAL A 1 192 ? 2.169 -8.855 -5.710 1.00 85.19 192 VAL A N 1
ATOM 1564 C CA . VAL A 1 192 ? 1.088 -9.804 -6.006 1.00 85.19 192 VAL A CA 1
ATOM 1565 C C . VAL A 1 192 ? 1.724 -11.058 -6.588 1.00 85.19 192 VAL A C 1
ATOM 1567 O O . VAL A 1 192 ? 2.558 -10.966 -7.487 1.00 85.19 192 VAL A O 1
ATOM 1570 N N . SER A 1 193 ? 1.368 -12.223 -6.055 1.00 81.88 193 SER A N 1
ATOM 1571 C CA . SER A 1 193 ? 1.812 -13.519 -6.571 1.00 81.88 193 SER A CA 1
ATOM 1572 C C . SER A 1 193 ? 0.638 -14.490 -6.552 1.00 81.88 193 SER A C 1
ATOM 1574 O O . SER A 1 193 ? 0.232 -14.967 -5.490 1.00 81.88 193 SER A O 1
ATOM 1576 N N . GLY A 1 194 ? 0.072 -14.758 -7.732 1.00 77.88 194 GLY A N 1
ATOM 1577 C CA . GLY A 1 194 ? -1.191 -15.488 -7.850 1.00 77.88 194 GLY A CA 1
ATOM 1578 C C . GLY A 1 194 ? -2.310 -14.760 -7.102 1.00 77.88 194 GLY A C 1
ATOM 1579 O O . GLY A 1 194 ? -2.508 -13.568 -7.310 1.00 77.88 194 GLY A O 1
ATOM 1580 N N . ASP A 1 195 ? -2.973 -15.468 -6.187 1.00 76.06 195 ASP A N 1
ATOM 1581 C CA . ASP A 1 195 ? -4.088 -14.947 -5.379 1.00 76.06 195 ASP A CA 1
ATOM 1582 C C . ASP A 1 195 ? -3.636 -14.333 -4.037 1.00 76.06 195 ASP A C 1
ATOM 1584 O O . ASP A 1 195 ? -4.445 -14.120 -3.131 1.00 76.06 195 ASP A O 1
ATOM 1588 N N . TYR A 1 196 ? -2.330 -14.100 -3.858 1.00 79.19 196 TYR A N 1
ATOM 1589 C CA . TYR A 1 196 ? -1.772 -13.564 -2.617 1.00 79.19 196 TYR A CA 1
ATOM 1590 C C . TYR A 1 196 ? -1.157 -12.184 -2.821 1.00 79.19 196 TYR A C 1
ATOM 1592 O O . TYR A 1 196 ? -0.391 -11.954 -3.760 1.00 79.19 196 TYR A O 1
ATOM 1600 N N . VAL A 1 197 ? -1.433 -11.291 -1.867 1.00 83.88 197 VAL A N 1
ATOM 1601 C CA . VAL A 1 197 ? -0.769 -9.991 -1.748 1.00 83.88 197 VAL A CA 1
ATOM 1602 C C . VAL A 1 197 ? 0.160 -10.014 -0.551 1.00 83.88 197 VAL A C 1
ATOM 1604 O O . VAL A 1 197 ? -0.246 -10.355 0.559 1.00 83.88 197 VAL A O 1
ATOM 1607 N N . TYR A 1 198 ? 1.397 -9.601 -0.783 1.00 88.19 198 TYR A N 1
ATOM 1608 C CA . TYR A 1 198 ? 2.398 -9.380 0.245 1.00 88.19 198 TYR A CA 1
ATOM 1609 C C . TYR A 1 198 ? 2.659 -7.884 0.365 1.00 88.19 198 TYR A C 1
ATOM 1611 O O . TYR A 1 198 ? 2.957 -7.208 -0.625 1.00 88.19 198 TYR A O 1
ATOM 1619 N N . PHE A 1 199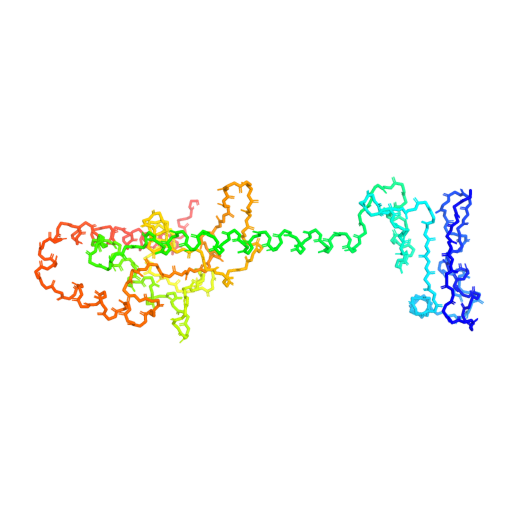 ? 2.554 -7.383 1.587 1.00 91.00 199 PHE A N 1
ATOM 1620 C CA . PHE A 1 199 ? 2.796 -5.992 1.935 1.00 91.00 199 PHE A CA 1
ATOM 1621 C C . PHE A 1 199 ? 3.289 -5.894 3.379 1.00 91.00 199 PHE A C 1
ATOM 1623 O O . PHE A 1 199 ? 3.247 -6.864 4.135 1.00 91.00 199 PHE A O 1
ATOM 1630 N N . ASN A 1 200 ? 3.792 -4.717 3.737 1.00 89.69 200 ASN A N 1
ATOM 1631 C CA . ASN A 1 200 ? 4.123 -4.358 5.108 1.00 89.69 200 ASN A CA 1
ATOM 1632 C C . ASN A 1 200 ? 3.211 -3.201 5.527 1.00 89.69 200 ASN A C 1
ATOM 1634 O O . ASN A 1 200 ? 3.235 -2.145 4.887 1.00 89.69 200 ASN A O 1
ATOM 1638 N N . ASP A 1 201 ? 2.445 -3.421 6.596 1.00 89.50 201 ASP A N 1
ATOM 1639 C CA . ASP A 1 201 ? 1.431 -2.508 7.132 1.00 89.50 201 ASP A CA 1
ATOM 1640 C C . ASP A 1 201 ? 1.955 -1.094 7.404 1.00 89.50 201 ASP A C 1
ATOM 1642 O O . ASP A 1 201 ? 1.220 -0.120 7.246 1.00 89.50 201 ASP A O 1
ATOM 1646 N N . GLU A 1 202 ? 3.246 -0.962 7.726 1.00 89.75 202 GLU A N 1
ATOM 1647 C CA . GLU A 1 202 ? 3.917 0.324 7.947 1.00 89.75 202 GLU A CA 1
ATOM 1648 C C . GLU A 1 202 ? 3.775 1.284 6.757 1.00 89.75 202 GLU A C 1
ATOM 1650 O O . GLU A 1 202 ? 3.675 2.497 6.946 1.00 89.75 202 GLU A O 1
ATOM 1655 N N . PHE A 1 203 ? 3.777 0.759 5.530 1.00 93.06 203 PHE A N 1
ATOM 1656 C CA . PHE A 1 203 ? 3.844 1.557 4.302 1.00 93.06 203 PHE A CA 1
ATOM 1657 C C . PHE A 1 203 ? 2.519 1.641 3.541 1.00 93.06 203 PHE A C 1
ATOM 1659 O O . PHE A 1 203 ? 2.476 2.252 2.470 1.00 93.06 203 PHE A O 1
ATOM 1666 N N . MET A 1 204 ? 1.464 0.997 4.041 1.00 93.69 204 MET A N 1
ATOM 1667 C CA . MET A 1 204 ? 0.169 0.938 3.365 1.00 93.69 204 MET A CA 1
ATOM 1668 C C . MET A 1 204 ? -0.700 2.134 3.736 1.00 93.69 204 MET A C 1
ATOM 1670 O O . MET A 1 204 ? -0.735 2.538 4.897 1.00 93.69 204 MET A O 1
ATOM 1674 N N . CYS A 1 205 ? -1.433 2.664 2.759 1.00 94.94 205 CYS A N 1
ATOM 1675 C CA . CYS A 1 205 ? -2.566 3.546 3.017 1.00 94.94 205 CYS A CA 1
ATOM 1676 C C . CYS A 1 205 ? -3.837 2.690 3.080 1.00 94.94 205 CYS A C 1
ATOM 1678 O O . CYS A 1 205 ? -3.948 1.684 2.370 1.00 94.94 205 CYS A O 1
ATOM 1680 N N . TRP A 1 206 ? -4.812 3.095 3.888 1.00 95.69 206 TRP A N 1
ATOM 1681 C CA . TRP A 1 206 ? -6.008 2.299 4.157 1.00 95.69 206 TRP A CA 1
ATOM 1682 C C . TRP A 1 206 ? -7.292 3.033 3.789 1.00 95.69 206 TRP A C 1
ATOM 1684 O O . TRP A 1 206 ? -7.434 4.232 4.010 1.00 95.69 206 TRP A O 1
ATOM 1694 N N . GLU A 1 207 ? -8.252 2.289 3.258 1.00 95.38 207 GLU A N 1
ATOM 1695 C CA . GLU A 1 207 ? -9.639 2.715 3.097 1.00 95.38 207 GLU A CA 1
ATOM 1696 C C . GLU A 1 207 ? -10.496 2.079 4.186 1.00 95.38 207 GLU A C 1
ATOM 1698 O O . GLU A 1 207 ? -10.332 0.900 4.504 1.00 95.38 207 GLU A O 1
ATOM 1703 N N . VAL A 1 208 ? -11.416 2.857 4.755 1.00 96.50 208 VAL A N 1
ATOM 1704 C CA . VAL A 1 208 ? -12.383 2.358 5.736 1.00 96.50 208 VAL A CA 1
ATOM 1705 C C . VAL A 1 208 ? -13.570 1.743 5.009 1.00 96.50 208 VAL A C 1
ATOM 1707 O O . VAL A 1 208 ? -14.136 2.348 4.102 1.00 96.50 208 VAL A O 1
ATOM 1710 N N . ILE A 1 209 ? -13.952 0.540 5.428 1.00 95.94 209 ILE A N 1
ATOM 1711 C CA . ILE A 1 209 ? -14.962 -0.289 4.777 1.00 95.94 209 ILE A CA 1
ATOM 1712 C C . ILE A 1 209 ? -16.111 -0.543 5.756 1.00 95.94 209 ILE A C 1
ATOM 1714 O O . ILE A 1 209 ? -16.065 -1.451 6.588 1.00 95.94 209 ILE A O 1
ATOM 1718 N N . VAL A 1 210 ? -17.160 0.273 5.650 1.00 95.62 210 VAL A N 1
ATOM 1719 C CA . VAL A 1 210 ? -18.418 0.126 6.401 1.00 95.62 210 VAL A CA 1
ATOM 1720 C C . VAL A 1 210 ? -19.616 0.340 5.474 1.00 95.62 210 VAL A C 1
ATOM 1722 O O . VAL A 1 210 ? -19.504 1.031 4.463 1.00 95.62 210 VAL A O 1
ATOM 1725 N N . LYS A 1 211 ? -20.771 -0.259 5.788 1.00 95.12 211 LYS A N 1
ATOM 1726 C CA . LYS A 1 211 ? -21.953 -0.224 4.899 1.00 95.12 211 LYS A CA 1
ATOM 1727 C C . LYS A 1 211 ? -22.597 1.154 4.777 1.00 95.12 211 LYS A C 1
ATOM 1729 O O . LYS A 1 211 ? -23.228 1.446 3.766 1.00 95.12 211 LYS A O 1
ATOM 1734 N N . GLU A 1 212 ? -22.549 1.947 5.841 1.00 92.56 212 GLU A N 1
ATOM 1735 C CA . GLU A 1 212 ? -23.387 3.137 5.981 1.00 92.56 212 GLU A CA 1
ATOM 1736 C C . GLU A 1 212 ? -22.975 4.275 5.049 1.00 92.56 212 GLU A C 1
ATOM 1738 O O . GLU A 1 212 ? -23.832 5.032 4.594 1.00 92.56 212 GLU A O 1
ATOM 1743 N N . THR A 1 213 ? -21.674 4.444 4.822 1.00 92.12 213 THR A N 1
ATOM 1744 C CA . THR A 1 213 ? -21.117 5.597 4.113 1.00 92.12 213 THR A CA 1
ATOM 1745 C C . THR A 1 213 ? -19.633 5.387 3.826 1.00 92.12 213 THR A C 1
ATOM 1747 O O . THR A 1 213 ? -18.928 4.796 4.638 1.00 92.12 213 THR A O 1
ATOM 1750 N N . ASP A 1 214 ? -19.151 5.930 2.708 1.00 87.44 214 ASP A N 1
ATOM 1751 C CA . ASP A 1 214 ? -17.718 6.018 2.390 1.00 87.44 214 ASP A CA 1
ATOM 1752 C C . ASP A 1 214 ? -17.062 7.287 2.986 1.00 87.44 214 ASP A C 1
ATOM 1754 O O . ASP A 1 214 ? -15.860 7.497 2.863 1.00 87.44 214 ASP A O 1
ATOM 1758 N N . ASN A 1 215 ? -17.838 8.183 3.609 1.00 92.50 215 ASN A N 1
ATOM 1759 C CA . ASN A 1 215 ? -17.333 9.451 4.136 1.00 92.50 215 ASN A CA 1
ATOM 1760 C C . ASN A 1 215 ? -16.809 9.298 5.574 1.00 92.50 215 ASN A C 1
ATOM 1762 O O . ASN A 1 215 ? -17.604 9.107 6.498 1.00 92.50 215 ASN A O 1
ATOM 1766 N N . LEU A 1 216 ? -15.498 9.480 5.784 1.00 94.75 216 LEU A N 1
ATOM 1767 C CA . LEU A 1 216 ? -14.871 9.322 7.105 1.00 94.75 216 LEU A CA 1
ATOM 1768 C C . LEU A 1 216 ? -15.489 10.224 8.186 1.00 94.75 216 LEU A C 1
ATOM 1770 O O . LEU A 1 216 ? -15.686 9.758 9.303 1.00 94.75 216 LEU A O 1
ATOM 1774 N N . SER A 1 217 ? -15.868 11.471 7.877 1.00 94.25 217 SER A N 1
ATOM 1775 C CA . SER A 1 217 ? -16.517 12.363 8.858 1.00 94.25 217 SER A CA 1
ATOM 1776 C C . SER A 1 217 ? -17.833 11.783 9.377 1.00 94.25 217 SER A C 1
ATOM 1778 O O . SER A 1 217 ? -18.101 11.814 10.574 1.00 94.25 217 SER A O 1
ATOM 1780 N N . SER A 1 218 ? -18.641 11.206 8.488 1.00 95.25 218 SER A N 1
ATOM 1781 C CA . SER A 1 218 ? -19.900 10.560 8.867 1.00 95.25 218 SER A CA 1
ATOM 1782 C C . SER A 1 218 ? -19.657 9.288 9.687 1.00 95.25 218 SER A C 1
ATOM 1784 O O . SER A 1 218 ? -20.417 8.986 10.606 1.00 95.25 218 SER A O 1
ATOM 1786 N N . ILE A 1 219 ? -18.587 8.547 9.381 1.00 96.56 219 ILE A N 1
ATOM 1787 C CA . ILE A 1 219 ? -18.179 7.360 10.146 1.00 96.56 219 ILE A CA 1
ATOM 1788 C C . ILE A 1 219 ? -17.756 7.755 11.564 1.00 96.56 219 ILE A C 1
ATOM 1790 O O . ILE A 1 219 ? -18.180 7.102 12.518 1.00 96.56 219 ILE A O 1
ATOM 1794 N N . ILE A 1 220 ? -16.976 8.833 11.712 1.00 96.44 220 ILE A N 1
ATOM 1795 C CA . ILE A 1 220 ? -16.577 9.382 13.016 1.00 96.44 220 ILE A CA 1
ATOM 1796 C C . ILE A 1 220 ? -17.821 9.682 13.855 1.00 96.44 220 ILE A C 1
ATOM 1798 O O . ILE A 1 220 ? -17.941 9.150 14.957 1.00 96.44 220 ILE A O 1
ATOM 1802 N N . ASP A 1 221 ? -18.785 10.434 13.316 1.00 96.56 221 ASP A N 1
ATOM 1803 C CA . ASP A 1 221 ? -20.013 10.799 14.037 1.00 96.56 221 ASP A CA 1
ATOM 1804 C C . ASP A 1 221 ? -20.812 9.570 14.505 1.00 96.56 221 ASP A C 1
ATOM 1806 O O . ASP A 1 221 ? -21.376 9.545 15.606 1.00 96.56 221 ASP A O 1
ATOM 1810 N N . LEU A 1 222 ? -20.888 8.535 13.664 1.00 97.38 222 LEU A N 1
ATOM 1811 C CA . LEU A 1 222 ? -21.601 7.296 13.974 1.00 97.38 222 LEU A CA 1
ATOM 1812 C C . LEU A 1 222 ? -20.882 6.482 15.059 1.00 97.38 222 LEU A C 1
ATOM 1814 O O . LEU A 1 222 ? -21.534 6.002 15.992 1.00 97.38 222 LEU A O 1
ATOM 1818 N N . LEU A 1 223 ? -19.555 6.363 14.975 1.00 97.81 223 LEU A N 1
ATOM 1819 C CA . LEU A 1 223 ? -18.738 5.686 15.983 1.00 97.81 223 LEU A CA 1
ATOM 1820 C C . LEU A 1 223 ? -18.766 6.424 17.321 1.00 97.81 223 LEU A C 1
ATOM 1822 O O . LEU A 1 223 ? -18.937 5.788 18.360 1.00 97.81 223 LEU A O 1
ATOM 1826 N N . GLU A 1 224 ? -18.653 7.751 17.313 1.00 97.44 224 GLU A N 1
ATOM 1827 C CA . GLU A 1 224 ? -18.726 8.575 18.521 1.00 97.44 224 GLU A CA 1
ATOM 1828 C C . GLU A 1 224 ? -20.076 8.437 19.210 1.00 97.44 224 GLU A C 1
ATOM 1830 O O . GLU A 1 224 ? -20.130 8.247 20.427 1.00 97.44 224 GLU A O 1
ATOM 1835 N N . ARG A 1 225 ? -21.172 8.461 18.444 1.00 97.19 225 ARG A N 1
ATOM 1836 C CA . ARG A 1 225 ? -22.515 8.241 18.989 1.00 97.19 225 ARG A CA 1
ATOM 1837 C C . ARG A 1 225 ? -22.640 6.857 19.622 1.00 97.19 225 ARG A C 1
ATOM 1839 O O . ARG A 1 225 ? -23.136 6.761 20.741 1.00 97.19 225 ARG A O 1
ATOM 1846 N N . LYS A 1 226 ? -22.166 5.810 18.938 1.00 96.62 226 LYS A N 1
ATOM 1847 C CA . LYS A 1 226 ? -22.187 4.424 19.436 1.00 96.62 226 LYS A CA 1
ATOM 1848 C C . LYS A 1 226 ? -21.369 4.277 20.722 1.00 96.62 226 LYS A C 1
ATOM 1850 O O . LYS A 1 226 ? -21.844 3.701 21.694 1.00 96.62 226 LYS A O 1
ATOM 1855 N N . LEU A 1 227 ? -20.153 4.821 20.749 1.00 96.94 227 LEU A N 1
ATOM 1856 C CA . LEU A 1 227 ? -19.231 4.716 21.886 1.00 96.94 227 LEU A CA 1
ATOM 1857 C C . LEU A 1 227 ? -19.589 5.642 23.056 1.00 96.94 227 LEU A C 1
ATOM 1859 O O . LEU A 1 227 ? -19.125 5.410 24.170 1.00 96.94 227 LEU A O 1
ATOM 1863 N N . SER A 1 228 ? -20.424 6.656 22.828 1.00 96.38 228 SER A N 1
ATOM 1864 C CA . SER A 1 228 ? -20.956 7.528 23.885 1.00 96.38 228 SER A CA 1
ATOM 1865 C C . SER A 1 228 ? -22.243 6.990 24.521 1.00 96.38 228 SER A C 1
ATOM 1867 O O . SER A 1 228 ? -22.696 7.531 25.532 1.00 96.38 228 SER A O 1
ATOM 1869 N N . ASP A 1 229 ? -22.847 5.941 23.956 1.00 96.88 229 ASP A N 1
ATOM 1870 C CA . ASP A 1 229 ? -24.055 5.328 24.505 1.00 96.88 229 ASP A CA 1
ATOM 1871 C C . ASP A 1 229 ? -23.730 4.507 25.762 1.00 96.88 229 ASP A C 1
ATOM 1873 O O . ASP A 1 229 ? -23.038 3.486 25.729 1.00 96.88 229 ASP A O 1
ATOM 1877 N N . LEU A 1 230 ? -24.275 4.946 26.899 1.00 95.81 230 LEU A N 1
ATOM 1878 C CA . LEU A 1 230 ? -24.087 4.296 28.192 1.00 95.81 230 LEU A CA 1
ATOM 1879 C C . LEU A 1 230 ? -24.605 2.855 28.221 1.00 95.81 230 LEU A C 1
ATOM 1881 O O . LEU A 1 230 ? -23.995 2.024 28.897 1.00 95.81 230 LEU A O 1
ATOM 1885 N N . TYR A 1 231 ? -25.698 2.543 27.521 1.00 96.38 231 TYR A N 1
ATOM 1886 C CA . TYR A 1 231 ? -26.226 1.177 27.472 1.00 96.38 231 TYR A CA 1
ATOM 1887 C C . TYR A 1 231 ? -25.266 0.264 26.713 1.00 96.38 231 TYR A C 1
ATOM 1889 O O . TYR A 1 231 ? -24.885 -0.788 27.226 1.00 96.38 231 TYR A O 1
ATOM 1897 N N . TYR A 1 232 ? -24.776 0.717 25.558 1.00 95.81 232 TYR A N 1
ATOM 1898 C CA . TYR A 1 232 ? -23.782 -0.013 24.775 1.00 95.81 232 TYR A CA 1
ATOM 1899 C C . TYR A 1 232 ? -22.487 -0.264 25.566 1.00 95.81 232 TYR A C 1
ATOM 1901 O O . TYR A 1 232 ? -21.957 -1.380 25.568 1.00 95.81 232 TYR A O 1
ATOM 1909 N N . LEU A 1 233 ? -21.993 0.743 26.298 1.00 95.25 233 LEU A N 1
ATOM 1910 C CA . LEU A 1 233 ? -20.821 0.595 27.169 1.00 95.25 233 LEU A CA 1
ATOM 1911 C C . LEU A 1 233 ? -21.059 -0.394 28.318 1.00 95.25 233 LEU A C 1
ATOM 1913 O O . LEU A 1 233 ? -20.144 -1.126 28.699 1.00 95.25 233 LEU A O 1
ATOM 1917 N N . GLN A 1 234 ? -22.270 -0.431 28.880 1.00 96.12 234 GLN A N 1
ATOM 1918 C CA . GLN A 1 234 ? -22.628 -1.387 29.930 1.00 96.12 234 GLN A CA 1
ATOM 1919 C C . GLN A 1 234 ? -22.679 -2.822 29.402 1.00 96.12 234 GLN A C 1
ATOM 1921 O O . GLN A 1 234 ? -22.125 -3.717 30.047 1.00 96.12 234 GLN A O 1
ATOM 1926 N N . GLU A 1 235 ? -23.275 -3.040 28.230 1.00 96.69 235 GLU A N 1
ATOM 1927 C CA . GLU A 1 235 ? -23.310 -4.352 27.571 1.00 96.69 235 GLU A CA 1
ATOM 1928 C C . GLU A 1 235 ? -21.900 -4.854 27.231 1.00 96.69 235 GLU A C 1
ATOM 1930 O O . GLU A 1 235 ? -21.589 -6.031 27.420 1.00 96.69 235 GLU A O 1
ATOM 1935 N N . ASN A 1 236 ? -21.003 -3.947 26.834 1.00 96.94 236 ASN A N 1
ATOM 1936 C CA . ASN A 1 236 ? -19.623 -4.260 26.452 1.00 96.94 236 ASN A CA 1
ATOM 1937 C C . ASN A 1 236 ? -18.600 -4.032 27.578 1.00 96.94 236 ASN A C 1
ATOM 1939 O O . ASN A 1 236 ? -17.390 -3.987 27.336 1.00 96.94 236 ASN A O 1
ATOM 1943 N N . LYS A 1 237 ? -19.053 -3.930 28.835 1.00 96.31 237 LYS A N 1
ATOM 1944 C CA . LYS A 1 237 ? -18.206 -3.584 29.990 1.00 96.31 237 LYS A CA 1
ATOM 1945 C C . LYS A 1 237 ? -16.973 -4.478 30.132 1.00 96.31 237 LYS A C 1
ATOM 1947 O O . LYS A 1 237 ? -15.911 -4.000 30.525 1.00 96.31 237 LYS A O 1
ATOM 1952 N N . LYS A 1 238 ? -17.104 -5.778 29.847 1.00 97.19 238 LYS A N 1
ATOM 1953 C CA . LYS A 1 238 ? -15.981 -6.722 29.934 1.00 97.19 238 LYS A CA 1
ATOM 1954 C C . LYS A 1 238 ? -14.883 -6.364 28.927 1.00 97.19 238 LYS A C 1
ATOM 1956 O O . LYS A 1 238 ? -13.742 -6.191 29.342 1.00 97.19 238 LYS A O 1
ATOM 1961 N N . SER A 1 239 ? -15.247 -6.189 27.657 1.00 96.06 239 SER A N 1
ATOM 1962 C CA . SER A 1 239 ? -14.321 -5.813 26.583 1.00 96.06 239 SER A CA 1
ATOM 1963 C C . SER A 1 239 ? -13.687 -4.445 26.827 1.00 96.06 239 SER A C 1
ATOM 1965 O O . SER A 1 239 ? -12.485 -4.294 26.640 1.00 96.06 239 SER A O 1
ATOM 1967 N N . LEU A 1 240 ? -14.450 -3.473 27.340 1.00 95.69 240 LEU A N 1
ATOM 1968 C CA . LEU A 1 240 ? -13.906 -2.178 27.763 1.00 95.69 240 LEU A CA 1
ATOM 1969 C C . LEU A 1 240 ? -12.804 -2.344 28.821 1.00 95.69 240 LEU A C 1
ATOM 1971 O O . LEU A 1 240 ? -11.712 -1.802 28.671 1.00 95.69 240 LEU A O 1
ATOM 1975 N N . ILE A 1 241 ? -13.066 -3.117 29.879 1.00 96.38 241 ILE A N 1
ATOM 1976 C CA . ILE A 1 241 ? -12.081 -3.359 30.945 1.00 96.38 241 ILE A CA 1
ATOM 1977 C C . ILE A 1 241 ? -10.847 -4.089 30.402 1.00 96.38 241 ILE A C 1
ATOM 1979 O O . ILE A 1 241 ? -9.727 -3.765 30.797 1.00 96.38 241 ILE A O 1
ATOM 1983 N N . GLU A 1 242 ? -11.033 -5.084 29.535 1.00 96.06 242 GLU A N 1
ATOM 1984 C CA . GLU A 1 242 ? -9.933 -5.831 28.912 1.00 96.06 242 GLU A CA 1
ATOM 1985 C C . GLU A 1 242 ? -9.065 -4.923 28.036 1.00 96.06 242 GLU A C 1
ATOM 1987 O O . GLU A 1 242 ? -7.839 -4.947 28.170 1.00 96.06 242 GLU A O 1
ATOM 1992 N N . LEU A 1 243 ? -9.680 -4.047 27.240 1.00 93.69 243 LEU A N 1
ATOM 1993 C CA . LEU A 1 243 ? -8.967 -3.082 26.413 1.00 93.69 243 LEU A CA 1
ATOM 1994 C C . LEU A 1 243 ? -8.194 -2.058 27.256 1.00 93.69 243 LEU A C 1
ATOM 1996 O O . LEU A 1 243 ? -7.016 -1.820 26.992 1.00 93.69 243 LEU A O 1
ATOM 2000 N N . CYS A 1 244 ? -8.802 -1.512 28.316 1.00 93.31 244 CYS A N 1
ATOM 2001 C CA . CYS A 1 244 ? -8.102 -0.620 29.245 1.00 93.31 244 CYS A CA 1
ATOM 2002 C C . CYS A 1 244 ? -6.901 -1.314 29.902 1.00 93.31 244 CYS A C 1
ATOM 2004 O O . CYS A 1 244 ? -5.823 -0.733 29.988 1.00 93.31 244 CYS A O 1
ATOM 2006 N N . LYS A 1 245 ? -7.052 -2.574 30.336 1.00 94.56 245 LYS A N 1
ATOM 2007 C CA . LYS A 1 245 ? -5.937 -3.355 30.898 1.00 94.56 245 LYS A CA 1
ATOM 2008 C C . LYS A 1 245 ? -4.819 -3.558 29.882 1.00 94.56 245 LYS A C 1
ATOM 2010 O O . LYS A 1 245 ? -3.654 -3.413 30.244 1.00 94.56 245 LYS A O 1
ATOM 2015 N N . LYS A 1 246 ? -5.170 -3.888 28.635 1.00 91.56 246 LYS A N 1
ATOM 2016 C CA . LYS A 1 246 ? -4.209 -4.052 27.540 1.00 91.56 246 LYS A CA 1
ATOM 2017 C C . LYS A 1 246 ? -3.439 -2.752 27.313 1.00 91.56 246 LYS A C 1
ATOM 2019 O O . LYS A 1 246 ? -2.215 -2.783 27.346 1.00 91.56 246 LYS A O 1
ATOM 2024 N N . ASN A 1 247 ? -4.134 -1.621 27.180 1.00 90.31 247 ASN A N 1
ATOM 2025 C CA . ASN A 1 247 ? -3.495 -0.318 26.991 1.00 90.31 247 ASN A CA 1
ATOM 2026 C C . ASN A 1 247 ? -2.558 0.043 28.155 1.00 90.31 247 ASN A C 1
ATOM 2028 O O . ASN A 1 247 ? -1.385 0.322 27.925 1.00 90.31 247 ASN A O 1
ATOM 2032 N N . ASN A 1 248 ? -3.029 -0.076 29.400 1.00 92.94 248 ASN A N 1
ATOM 2033 C CA . ASN A 1 248 ? -2.220 0.221 30.586 1.00 92.94 248 ASN A CA 1
ATOM 2034 C C . ASN A 1 248 ? -0.956 -0.651 30.661 1.00 92.94 248 ASN A C 1
ATOM 2036 O O . ASN A 1 248 ? 0.100 -0.180 31.069 1.00 92.94 248 ASN A O 1
ATOM 2040 N N . LEU A 1 249 ? -1.040 -1.924 30.263 1.00 92.50 249 LEU A N 1
ATOM 2041 C CA . LEU A 1 249 ? 0.127 -2.805 30.221 1.00 92.50 249 LEU A CA 1
ATOM 2042 C C . LEU A 1 249 ? 1.170 -2.315 29.202 1.00 92.50 249 LEU A C 1
ATOM 2044 O O . LEU A 1 249 ? 2.360 -2.290 29.516 1.00 92.50 249 LEU A O 1
ATOM 2048 N N . PHE A 1 250 ? 0.736 -1.897 28.009 1.00 90.50 250 PHE A N 1
ATOM 2049 C CA . PHE A 1 250 ? 1.628 -1.307 27.006 1.00 90.50 250 PHE A CA 1
ATOM 2050 C C . PHE A 1 250 ? 2.225 0.027 27.474 1.00 90.50 250 PHE A C 1
ATOM 2052 O O . PHE A 1 250 ? 3.405 0.265 27.225 1.00 90.50 250 PHE A O 1
ATOM 2059 N N . GLU A 1 251 ? 1.472 0.856 28.202 1.00 89.88 251 GLU A N 1
ATOM 2060 C CA . GLU A 1 251 ? 1.999 2.072 28.843 1.00 89.88 251 GLU A CA 1
ATOM 2061 C C . GLU A 1 251 ? 3.083 1.744 29.875 1.00 89.88 251 GLU A C 1
ATOM 2063 O O . GLU A 1 251 ? 4.148 2.362 29.865 1.00 89.88 251 GLU A O 1
ATOM 2068 N N . CYS A 1 252 ? 2.865 0.732 30.723 1.00 92.50 252 CYS A N 1
ATOM 2069 C CA . CYS A 1 252 ? 3.869 0.283 31.689 1.00 92.50 252 CYS A CA 1
ATOM 2070 C C . CYS A 1 252 ? 5.150 -0.209 31.004 1.00 92.50 252 CYS A C 1
ATOM 2072 O O . CYS A 1 252 ? 6.244 0.141 31.444 1.00 92.50 252 CYS A O 1
ATOM 2074 N N . PHE A 1 253 ? 5.038 -0.996 29.928 1.00 89.81 253 PHE A N 1
ATOM 2075 C CA . PHE A 1 253 ? 6.212 -1.440 29.170 1.00 89.81 253 PHE A CA 1
ATOM 2076 C C . PHE A 1 253 ? 6.919 -0.287 28.464 1.00 89.81 253 PHE A C 1
ATOM 2078 O O . PHE A 1 253 ? 8.148 -0.243 28.452 1.00 89.81 253 PHE A O 1
ATOM 2085 N N . PHE A 1 254 ? 6.163 0.654 27.898 1.00 87.75 254 PHE A N 1
ATOM 2086 C CA . PHE A 1 254 ? 6.736 1.840 27.277 1.00 87.75 254 PHE A CA 1
ATOM 2087 C C . PHE A 1 254 ? 7.537 2.664 28.291 1.00 87.75 254 PHE A C 1
ATOM 2089 O O . PHE A 1 254 ? 8.692 2.997 28.026 1.00 87.75 254 PHE A O 1
ATOM 2096 N N . TYR A 1 255 ? 6.962 2.914 29.469 1.00 89.19 255 TYR A N 1
ATOM 2097 C CA . TYR A 1 255 ? 7.637 3.618 30.556 1.00 89.19 255 TYR A CA 1
ATOM 2098 C C . TYR A 1 255 ? 8.883 2.867 31.044 1.00 89.19 255 TYR A C 1
ATOM 2100 O O . TYR A 1 255 ? 9.952 3.458 31.159 1.00 89.19 255 TYR A O 1
ATOM 2108 N N . LEU A 1 256 ? 8.788 1.550 31.250 1.00 90.19 256 LEU A N 1
ATOM 2109 C CA . LEU A 1 256 ? 9.933 0.733 31.658 1.00 90.19 256 LEU A CA 1
ATOM 2110 C C . LEU A 1 256 ? 11.085 0.816 30.646 1.00 90.19 256 LEU A C 1
ATOM 2112 O O . LEU A 1 256 ? 12.231 1.008 31.041 1.00 90.19 256 LEU A O 1
ATOM 2116 N N . ASN A 1 257 ? 10.786 0.706 29.350 1.00 86.81 257 ASN A N 1
ATOM 2117 C CA . ASN A 1 257 ? 11.794 0.814 28.295 1.00 86.81 257 ASN A CA 1
ATOM 2118 C C . ASN A 1 257 ? 12.411 2.217 28.234 1.00 86.81 257 ASN A C 1
ATOM 2120 O O . ASN A 1 257 ? 13.610 2.345 27.993 1.00 86.81 257 ASN A O 1
ATOM 2124 N N . HIS A 1 258 ? 11.610 3.262 28.457 1.00 87.25 258 HIS A N 1
ATOM 2125 C CA . HIS A 1 258 ? 12.105 4.633 28.553 1.00 87.25 258 HIS A CA 1
ATOM 2126 C C . HIS A 1 258 ? 13.131 4.771 29.687 1.00 87.25 258 HIS A C 1
ATOM 2128 O O . HIS A 1 258 ? 14.258 5.189 29.436 1.00 87.25 258 HIS A O 1
ATOM 2134 N N . GLU A 1 259 ? 12.780 4.335 30.899 1.00 90.44 259 GLU A N 1
ATOM 2135 C CA . GLU A 1 259 ? 13.676 4.368 32.062 1.00 90.44 259 GLU A CA 1
ATOM 2136 C C . GLU A 1 259 ? 14.944 3.530 31.828 1.00 90.44 259 GLU A C 1
ATOM 2138 O O . GLU A 1 259 ? 16.057 3.992 32.064 1.00 90.44 259 GLU A O 1
ATOM 2143 N N . MET A 1 260 ? 14.815 2.308 31.298 1.00 89.06 260 MET A N 1
ATOM 2144 C CA . MET A 1 260 ? 15.975 1.458 30.995 1.00 89.06 260 MET A CA 1
ATOM 2145 C C . MET A 1 260 ? 16.957 2.127 30.023 1.00 89.06 260 MET A C 1
ATOM 2147 O O . MET A 1 260 ? 18.172 2.050 30.234 1.00 89.06 260 MET A O 1
ATOM 2151 N N . ASN A 1 261 ? 16.440 2.812 29.000 1.00 87.12 261 ASN A N 1
ATOM 2152 C CA . ASN A 1 261 ? 17.257 3.561 28.049 1.00 87.12 261 ASN A CA 1
ATOM 2153 C C . ASN A 1 261 ? 17.971 4.747 28.714 1.00 87.12 261 ASN A C 1
ATOM 2155 O O . ASN A 1 261 ? 19.153 4.955 28.442 1.00 87.12 261 ASN A O 1
ATOM 2159 N N . GLU A 1 262 ? 17.309 5.488 29.611 1.00 84.81 262 GLU A N 1
ATOM 2160 C CA . GLU A 1 262 ? 17.949 6.587 30.354 1.00 84.81 262 GLU A CA 1
ATOM 2161 C C . GLU A 1 262 ? 19.111 6.102 31.235 1.00 84.81 262 GLU A C 1
ATOM 2163 O O . GLU A 1 262 ? 20.131 6.784 31.363 1.00 84.81 262 GLU A O 1
ATOM 2168 N N . TYR A 1 263 ? 19.006 4.892 31.789 1.00 83.44 263 TYR A N 1
ATOM 2169 C CA . TYR A 1 263 ? 20.049 4.284 32.619 1.00 83.44 263 TYR A CA 1
ATOM 2170 C C . TYR A 1 263 ? 21.071 3.430 31.837 1.00 83.44 263 TYR A C 1
ATOM 2172 O O . TYR A 1 263 ? 21.875 2.733 32.458 1.00 83.44 263 TYR A O 1
ATOM 2180 N N . ASN A 1 264 ? 21.091 3.492 30.496 1.00 79.12 264 ASN A N 1
ATOM 2181 C CA . ASN A 1 264 ? 21.967 2.701 29.610 1.00 79.12 264 ASN A CA 1
ATOM 2182 C C . ASN A 1 264 ? 21.883 1.175 29.815 1.00 79.12 264 ASN A C 1
ATOM 2184 O O . ASN A 1 264 ? 22.814 0.442 29.463 1.00 79.12 264 ASN A O 1
ATOM 2188 N N . PHE A 1 265 ? 20.768 0.671 30.341 1.00 68.31 265 PHE A N 1
ATOM 2189 C CA . PHE A 1 265 ? 20.470 -0.757 30.310 1.00 68.31 265 PHE A CA 1
ATOM 2190 C C . PHE A 1 265 ? 20.006 -1.119 28.898 1.00 68.31 265 PHE A C 1
ATOM 2192 O O . PHE A 1 265 ? 18.816 -1.228 28.626 1.00 68.31 265 PHE A O 1
ATOM 2199 N N . THR A 1 266 ? 20.956 -1.280 27.980 1.00 59.72 266 THR A N 1
ATOM 2200 C CA . THR A 1 266 ? 20.680 -1.838 26.652 1.00 59.72 266 THR A CA 1
ATOM 2201 C C . THR A 1 266 ? 21.073 -3.311 26.641 1.00 59.72 266 THR A C 1
ATOM 2203 O O . THR A 1 266 ? 22.198 -3.671 26.990 1.00 59.72 266 THR A O 1
ATOM 2206 N N . SER A 1 267 ? 20.104 -4.164 26.310 1.00 52.56 267 SER A N 1
ATOM 2207 C CA . SER A 1 267 ? 20.316 -5.555 25.896 1.00 52.56 267 SER A CA 1
ATOM 2208 C C . SER A 1 267 ? 20.667 -5.618 24.418 1.00 52.56 267 SER A C 1
ATOM 2210 O O . SER A 1 267 ? 19.952 -4.922 23.660 1.00 52.56 267 SER A O 1
#

Radius of gyration: 30.54 Å; chains: 1; bounding box: 70×34×75 Å

Secondary structure (DSSP, 8-state):
---EEEEES-GGGHHHHHHHH-B-TTS-BSS-HHHHHHHH---HHHHHHHHHHHEEEEEEEEE-TTT-PEEEE-SHHHHHHHTTS----HHHHHHHHHHHHHHHHHHHHHHHHHHHHTPBPGGGS-HHHHHHHHHHHHHHB-TTSSSBPPGGGGTTS-SSSSHHHHHHHHHHHHHTTSEEE-TTS-GGGEEEETTEEEE-GGG--EEE-BSS-S-HHHHHHHHHHHHH-HHHHHHTHHHHHHHHHHHHHHHHHHHHHHHHHHTT---

Sequence (267 aa):
MENIFIDVIDKEYEFLCQLYWQVEGNGRFSYSMIKIEEKTQLKSKEIKTIVAKSCKAYSLKLKCVSCGEIECLRDRSHFSHLNGLEHVCIDCIRIENEKERQEKIEYINDLLFCKKENALSINDLSFENSVFLLSLIRYCADENLIYLDSLNNLKHEKLTPSYNFDLLIIEQLYASGVIAISTVTNLKYLSVSGDYVYFNDEFMCWEVIVKETDNLSSIIDLLERKLSDLYYLQENKKSLIELCKKNNLFECFFYLNHEMNEYNFTS

Organism: Providencia rettgeri (NCBI:txid587)

pLDDT: mean 89.79, std 7.16, range [47.62, 97.94]